Protein AF-A0A7W7SAF6-F1 (afdb_monomer_lite)

Foldseek 3Di:
DPDDDQDPVNLVVLVVVLVPADADQWWWKFFLVPQETFIFHCPPHTDTRDGDDDDPDPRDAAWDFDDDPPPPTDTGGQLVQFDAPDPVRSTIGGAGNDPVRVCVSCVSVVSVVVSVVVVVVVVVVVVVVVVLVVVVVVVCVVVVPDVQRFQKWKFKDQAPHTDDIGSDLVVSVVVLVVVCCVVPNDQWDKDWDFPDPDPQGKIFIWTQGPDDPRDIHGGRIIIHIDGHHSDDDPPPVD

pLDDT: mean 86.92, std 10.31, range [48.56, 97.75]

Structure (mmCIF, N/CA/C/O backbone):
data_AF-A0A7W7SAF6-F1
#
_entry.id   AF-A0A7W7SAF6-F1
#
loop_
_atom_site.group_PDB
_atom_site.id
_atom_site.type_symbol
_atom_site.label_atom_id
_atom_site.label_alt_id
_atom_site.label_comp_id
_atom_site.label_asym_id
_atom_site.label_entity_id
_atom_site.label_seq_id
_atom_site.pdbx_PDB_ins_code
_atom_site.Cartn_x
_atom_site.Cartn_y
_atom_site.Cartn_z
_atom_site.occupancy
_atom_site.B_iso_or_equiv
_atom_site.auth_seq_id
_atom_site.auth_comp_id
_atom_site.auth_asym_id
_atom_site.auth_atom_id
_atom_site.pdbx_PDB_model_num
ATOM 1 N N . MET A 1 1 ? -9.377 -7.785 -10.909 1.00 48.56 1 MET A N 1
ATOM 2 C CA . MET A 1 1 ? -8.267 -8.716 -10.632 1.00 48.56 1 MET A CA 1
ATOM 3 C C . MET A 1 1 ? -7.642 -8.280 -9.326 1.00 48.56 1 MET A C 1
ATOM 5 O O . MET A 1 1 ? -7.072 -7.200 -9.288 1.00 48.56 1 MET A O 1
ATOM 9 N N . THR A 1 2 ? -7.832 -9.040 -8.253 1.00 57.41 2 THR A N 1
ATOM 10 C CA . THR A 1 2 ? -7.052 -8.867 -7.023 1.00 57.41 2 THR A CA 1
ATOM 11 C C . THR A 1 2 ? -5.652 -9.393 -7.302 1.00 57.41 2 THR A C 1
ATOM 13 O O . THR A 1 2 ? -5.509 -10.549 -7.693 1.00 57.41 2 THR A O 1
ATOM 16 N N . ALA A 1 3 ? -4.645 -8.529 -7.204 1.00 71.69 3 ALA A N 1
ATOM 17 C CA . ALA A 1 3 ? -3.259 -8.961 -7.296 1.00 71.69 3 ALA A CA 1
ATOM 18 C C . ALA A 1 3 ? -2.951 -9.842 -6.079 1.00 71.69 3 ALA A C 1
ATOM 20 O O . ALA A 1 3 ? -3.277 -9.466 -4.953 1.00 71.69 3 ALA A O 1
ATOM 21 N N . GLU A 1 4 ? -2.383 -11.021 -6.312 1.00 83.31 4 GLU A N 1
ATOM 22 C CA . GLU A 1 4 ? -1.850 -11.847 -5.231 1.00 83.31 4 GLU A CA 1
ATOM 23 C C . GLU A 1 4 ? -0.721 -11.088 -4.512 1.00 83.31 4 GLU A C 1
ATOM 25 O O . GLU A 1 4 ? -0.003 -10.310 -5.155 1.00 83.31 4 GLU A O 1
ATOM 30 N N . PRO A 1 5 ? -0.562 -11.271 -3.188 1.00 83.44 5 PRO A N 1
ATOM 31 C CA . PRO A 1 5 ? 0.526 -10.643 -2.452 1.00 83.44 5 PRO A CA 1
ATOM 32 C C . PRO A 1 5 ? 1.878 -11.101 -3.013 1.00 83.44 5 PRO A C 1
ATOM 34 O O . PRO A 1 5 ? 2.078 -12.277 -3.317 1.00 83.44 5 PRO A O 1
ATOM 37 N N . MET A 1 6 ? 2.816 -10.164 -3.157 1.00 87.25 6 MET A N 1
ATOM 38 C CA . MET A 1 6 ? 4.141 -10.465 -3.693 1.00 87.25 6 MET A CA 1
ATOM 39 C C . MET A 1 6 ? 4.940 -11.310 -2.697 1.00 87.25 6 MET A C 1
ATOM 41 O O . MET A 1 6 ? 5.241 -10.867 -1.592 1.00 87.25 6 MET A O 1
ATOM 45 N N . THR A 1 7 ? 5.306 -12.524 -3.102 1.00 91.75 7 THR A N 1
ATOM 46 C CA . THR A 1 7 ? 6.158 -13.421 -2.309 1.00 91.75 7 THR A CA 1
ATOM 47 C C . THR A 1 7 ? 7.601 -12.897 -2.222 1.00 91.75 7 THR A C 1
ATOM 49 O O . THR A 1 7 ? 8.062 -12.294 -3.201 1.00 91.75 7 THR A O 1
ATOM 52 N N . PRO A 1 8 ? 8.359 -13.197 -1.149 1.00 90.06 8 PRO A N 1
ATOM 53 C CA . PRO A 1 8 ? 9.783 -12.857 -1.044 1.00 90.06 8 PRO A CA 1
ATOM 54 C C . PRO A 1 8 ? 10.632 -13.386 -2.208 1.00 90.06 8 PRO A C 1
ATOM 56 O O . PRO A 1 8 ? 11.524 -12.692 -2.692 1.00 90.06 8 PRO A O 1
ATOM 59 N N . GLU A 1 9 ? 10.325 -14.582 -2.713 1.00 92.75 9 GLU A N 1
ATOM 60 C CA . GLU A 1 9 ? 11.035 -15.200 -3.837 1.00 92.75 9 GLU A CA 1
ATOM 61 C C . GLU A 1 9 ? 10.842 -14.389 -5.119 1.00 92.75 9 GLU A C 1
ATOM 63 O O . GLU A 1 9 ? 11.805 -14.079 -5.819 1.00 92.75 9 GLU A O 1
ATOM 68 N N . ARG A 1 10 ? 9.595 -13.987 -5.398 1.00 93.12 10 ARG A N 1
ATOM 69 C CA . ARG A 1 10 ? 9.274 -13.117 -6.535 1.00 93.12 10 ARG A CA 1
ATOM 70 C C . ARG A 1 10 ? 9.939 -11.748 -6.413 1.00 93.12 10 ARG A C 1
ATOM 72 O O . ARG A 1 10 ? 10.371 -11.201 -7.423 1.00 93.12 10 ARG A O 1
ATOM 79 N N . HIS A 1 11 ? 10.029 -11.204 -5.202 1.00 92.25 11 HIS A N 1
ATOM 80 C CA . HIS A 1 11 ? 10.725 -9.944 -4.959 1.00 92.25 11 HIS A CA 1
ATOM 81 C C . HIS A 1 11 ? 12.218 -10.059 -5.307 1.00 92.25 11 HIS A C 1
ATOM 83 O O . HIS A 1 11 ? 12.707 -9.295 -6.139 1.00 92.25 11 HIS A O 1
ATOM 89 N N . ALA A 1 12 ? 12.902 -11.079 -4.779 1.00 93.31 12 ALA A N 1
ATOM 90 C CA . ALA A 1 12 ? 14.311 -11.343 -5.074 1.00 93.31 12 ALA A CA 1
ATOM 91 C C . ALA A 1 12 ? 14.563 -11.612 -6.571 1.00 93.31 12 ALA A C 1
ATOM 93 O O . ALA A 1 12 ? 15.581 -11.193 -7.122 1.00 93.31 12 ALA A O 1
ATOM 94 N N . GLU A 1 13 ? 13.629 -12.279 -7.256 1.00 95.75 13 GLU A N 1
ATOM 95 C CA . GLU A 1 13 ? 13.697 -12.485 -8.706 1.00 95.75 13 GLU A CA 1
ATOM 96 C C . GLU A 1 13 ? 13.673 -11.152 -9.473 1.00 95.75 13 GLU A C 1
ATOM 98 O O . GLU A 1 13 ? 14.462 -10.959 -10.399 1.00 95.75 13 GLU A O 1
ATOM 103 N N . ILE A 1 14 ? 12.798 -10.218 -9.083 1.00 94.06 14 ILE A N 1
ATOM 104 C CA . ILE A 1 14 ? 12.694 -8.894 -9.714 1.00 94.06 14 ILE A CA 1
ATOM 105 C C . ILE A 1 14 ? 13.960 -8.069 -9.453 1.00 94.06 14 ILE A C 1
ATOM 107 O O . ILE A 1 14 ? 14.485 -7.459 -10.387 1.00 94.06 14 ILE A O 1
ATOM 111 N N . GLU A 1 15 ? 14.482 -8.081 -8.224 1.00 94.56 15 GLU A N 1
ATOM 112 C CA . GLU A 1 15 ? 15.746 -7.417 -7.883 1.00 94.56 15 GLU A CA 1
ATOM 113 C C . GLU A 1 15 ? 16.909 -7.963 -8.721 1.00 94.56 15 GLU A C 1
ATOM 115 O O . GLU A 1 15 ? 17.667 -7.194 -9.317 1.00 94.56 15 GLU A O 1
ATOM 120 N N . ALA A 1 16 ? 17.020 -9.291 -8.832 1.00 96.31 16 ALA A N 1
ATOM 121 C CA . ALA A 1 16 ? 18.051 -9.940 -9.634 1.00 96.31 16 ALA A CA 1
ATOM 122 C C . ALA A 1 16 ? 17.916 -9.602 -11.127 1.00 96.31 16 ALA A C 1
ATOM 124 O O . ALA A 1 16 ? 18.915 -9.309 -11.788 1.00 96.31 16 ALA A O 1
ATOM 125 N N . ALA A 1 17 ? 16.689 -9.594 -11.658 1.00 94.88 17 ALA A N 1
ATOM 126 C CA . ALA A 1 17 ? 16.424 -9.214 -13.042 1.00 94.88 17 ALA A CA 1
ATOM 127 C C . ALA A 1 17 ? 16.814 -7.753 -13.320 1.00 94.88 17 ALA A C 1
ATOM 129 O O . ALA A 1 17 ? 17.399 -7.458 -14.363 1.00 94.88 17 ALA A O 1
ATOM 130 N N . LEU A 1 18 ? 16.542 -6.843 -12.381 1.00 93.94 18 LEU A N 1
ATOM 131 C CA . LEU A 1 18 ? 16.902 -5.432 -12.503 1.00 93.94 18 LEU A CA 1
ATOM 132 C C . LEU A 1 18 ? 18.412 -5.194 -12.363 1.00 93.94 18 LEU A C 1
ATOM 134 O O . LEU A 1 18 ? 18.967 -4.347 -13.060 1.00 93.94 18 LEU A O 1
ATOM 138 N N . ALA A 1 19 ? 19.096 -5.956 -11.510 1.00 93.75 19 ALA A N 1
ATOM 139 C CA . ALA A 1 19 ? 20.551 -5.898 -11.378 1.00 93.75 19 ALA A CA 1
ATOM 140 C C . ALA A 1 19 ? 21.285 -6.452 -12.616 1.00 93.75 19 ALA A C 1
ATOM 142 O O . ALA A 1 19 ? 22.430 -6.082 -12.875 1.00 93.75 19 ALA A O 1
ATOM 143 N N . ALA A 1 20 ? 20.634 -7.332 -13.384 1.00 94.38 20 ALA A N 1
ATOM 144 C CA . ALA A 1 20 ? 21.199 -7.945 -14.585 1.00 94.38 20 ALA A CA 1
ATOM 145 C C . ALA A 1 20 ? 21.141 -7.048 -15.836 1.00 94.38 20 ALA A C 1
ATOM 147 O O . ALA A 1 20 ? 21.775 -7.373 -16.844 1.00 94.38 20 ALA A O 1
ATOM 148 N N . ILE A 1 21 ? 20.398 -5.937 -15.803 1.00 93.31 21 ILE A N 1
ATOM 149 C CA . ILE A 1 21 ? 20.277 -5.002 -16.931 1.00 93.31 21 ILE A CA 1
ATOM 150 C C . ILE A 1 21 ? 21.113 -3.731 -16.705 1.00 93.31 21 ILE A C 1
ATOM 152 O O . ILE A 1 21 ? 21.414 -3.382 -15.563 1.00 93.31 21 ILE A O 1
ATOM 156 N N . PRO A 1 22 ? 21.513 -3.004 -17.769 1.00 94.50 22 PRO A N 1
ATOM 157 C CA . PRO A 1 22 ? 22.288 -1.778 -17.604 1.00 94.50 22 PRO A CA 1
ATOM 158 C C . PRO A 1 22 ? 21.544 -0.742 -16.753 1.00 94.50 22 PRO A C 1
ATOM 160 O O . PRO A 1 22 ? 20.354 -0.501 -16.955 1.00 94.50 22 PRO A O 1
ATOM 163 N N . ALA A 1 23 ? 22.258 -0.088 -15.837 1.00 93.50 23 ALA A N 1
ATOM 164 C CA . ALA A 1 23 ? 21.648 0.854 -14.905 1.00 93.50 23 ALA A CA 1
ATOM 165 C C . ALA A 1 23 ? 20.971 2.048 -15.623 1.00 93.50 23 ALA A C 1
ATOM 167 O O . ALA A 1 23 ? 21.536 2.588 -16.587 1.00 93.50 23 ALA A O 1
ATOM 168 N N . PRO A 1 24 ? 19.777 2.485 -15.176 1.00 93.69 24 PRO A N 1
ATOM 169 C CA . PRO A 1 24 ? 19.153 3.727 -15.631 1.00 93.69 24 PRO A CA 1
ATOM 170 C C . PRO A 1 24 ? 19.982 4.963 -15.205 1.00 93.69 24 PRO A C 1
ATOM 172 O O . PRO A 1 24 ? 20.878 4.845 -14.366 1.00 93.69 24 PRO A O 1
ATOM 175 N N . PRO A 1 25 ? 19.720 6.160 -15.766 1.00 94.62 25 PRO A N 1
ATOM 176 C CA . PRO A 1 25 ? 18.670 6.483 -16.735 1.00 94.62 25 PRO A CA 1
ATOM 177 C C . PRO A 1 25 ? 18.999 6.004 -18.152 1.00 94.62 25 PRO A C 1
ATOM 179 O O . PRO A 1 25 ? 20.142 6.074 -18.606 1.00 94.62 25 PRO A O 1
ATOM 182 N N . TRP A 1 26 ? 17.973 5.554 -18.874 1.00 95.44 26 TRP A N 1
ATOM 183 C CA . TRP A 1 26 ? 18.094 5.199 -20.286 1.00 95.44 26 TRP A CA 1
ATOM 184 C C . TRP A 1 26 ? 17.639 6.351 -21.184 1.00 95.44 26 TRP A C 1
ATOM 186 O O . TRP A 1 26 ? 16.851 7.221 -20.795 1.00 95.44 26 TRP A O 1
ATOM 196 N N . GLN A 1 27 ? 18.144 6.364 -22.411 1.00 95.50 27 GLN A N 1
ATOM 197 C CA . GLN A 1 27 ? 17.822 7.367 -23.415 1.00 95.50 27 GLN A CA 1
ATOM 198 C C . GLN A 1 27 ? 17.817 6.767 -24.818 1.00 95.50 27 GLN A C 1
ATOM 200 O O . GLN A 1 27 ? 18.655 5.927 -25.155 1.00 95.50 27 GLN A O 1
ATOM 205 N N . TRP A 1 28 ? 16.874 7.231 -25.636 1.00 94.31 28 TRP A N 1
ATOM 206 C CA . TRP A 1 28 ? 16.867 6.955 -27.065 1.00 94.31 28 TRP A CA 1
ATOM 207 C C . TRP A 1 28 ? 17.900 7.841 -27.753 1.00 94.31 28 TRP A C 1
ATOM 209 O O . TRP A 1 28 ? 17.870 9.065 -27.631 1.00 94.31 28 TRP A O 1
ATOM 219 N N . ILE A 1 29 ? 18.821 7.212 -28.468 1.00 91.56 29 ILE A N 1
ATOM 220 C CA . ILE A 1 29 ? 19.888 7.866 -29.228 1.00 91.56 29 ILE A CA 1
ATOM 221 C C . ILE A 1 29 ? 20.021 7.205 -30.601 1.00 91.56 29 ILE A C 1
ATOM 223 O O . ILE A 1 29 ? 19.361 6.211 -30.885 1.00 91.56 29 ILE A O 1
ATOM 227 N N . GLY A 1 30 ? 20.885 7.747 -31.456 1.00 89.00 30 GLY A N 1
ATOM 228 C CA . GLY A 1 30 ? 21.165 7.196 -32.781 1.00 89.00 30 GLY A CA 1
ATOM 229 C C . GLY A 1 30 ? 20.886 8.191 -33.899 1.00 89.00 30 GLY A C 1
ATOM 230 O O . GLY A 1 30 ? 20.628 9.372 -33.652 1.00 89.00 30 GLY A O 1
ATOM 231 N N . ASP A 1 31 ? 20.976 7.702 -35.133 1.00 87.69 31 ASP A N 1
ATOM 232 C CA . ASP A 1 31 ? 20.758 8.481 -36.351 1.00 87.69 31 ASP A CA 1
ATOM 233 C C . ASP A 1 31 ? 19.793 7.732 -37.272 1.00 87.69 31 ASP A C 1
ATOM 235 O O . ASP A 1 31 ? 20.116 6.644 -37.764 1.00 87.69 31 ASP A O 1
ATOM 239 N N . CYS A 1 32 ? 18.625 8.324 -37.536 1.00 83.12 32 CYS A N 1
ATOM 240 C CA . CYS A 1 32 ? 17.585 7.741 -38.390 1.00 83.12 32 CYS A CA 1
ATOM 241 C C . CYS A 1 32 ? 18.046 7.446 -39.824 1.00 83.12 32 CYS A C 1
ATOM 243 O O . CYS A 1 32 ? 17.399 6.668 -40.520 1.00 83.12 32 CYS A O 1
ATOM 245 N N . ARG A 1 33 ? 19.150 8.047 -40.286 1.00 80.88 33 ARG A N 1
ATOM 246 C CA . ARG A 1 33 ? 19.688 7.860 -41.642 1.00 80.88 33 ARG A CA 1
ATOM 247 C C . ARG A 1 33 ? 20.731 6.754 -41.743 1.00 80.88 33 ARG A C 1
ATOM 249 O O . ARG A 1 33 ? 21.030 6.323 -42.855 1.00 80.88 33 ARG A O 1
ATOM 256 N N . ARG A 1 34 ? 21.333 6.343 -40.626 1.00 80.31 34 ARG A N 1
ATOM 257 C CA . ARG A 1 34 ? 22.447 5.381 -40.619 1.00 80.31 34 ARG A CA 1
ATOM 258 C C . ARG A 1 34 ? 22.082 4.109 -39.892 1.00 80.31 34 ARG A C 1
ATOM 260 O O . ARG A 1 34 ? 22.065 3.041 -40.500 1.00 80.31 34 ARG A O 1
ATOM 267 N N . ASP A 1 35 ? 21.807 4.254 -38.601 1.00 78.38 35 ASP A N 1
ATOM 268 C CA . ASP A 1 35 ? 21.800 3.136 -37.665 1.00 78.38 35 ASP A CA 1
ATOM 269 C C . ASP A 1 35 ? 20.482 2.962 -36.918 1.00 78.38 35 ASP A C 1
ATOM 271 O O . ASP A 1 35 ? 20.268 1.919 -36.306 1.00 78.38 35 ASP A O 1
ATOM 275 N N . GLY A 1 36 ? 19.569 3.921 -37.072 1.00 85.50 36 GLY A N 1
ATOM 276 C CA . GLY A 1 36 ? 18.266 3.918 -36.431 1.00 85.50 36 GLY A CA 1
ATOM 277 C C . GLY A 1 36 ? 18.339 4.260 -34.938 1.00 85.50 36 GLY A C 1
ATOM 278 O O . GLY A 1 36 ? 19.423 4.470 -34.386 1.00 85.50 36 GLY A O 1
ATOM 279 N N . PRO A 1 37 ? 17.174 4.365 -34.280 1.00 89.75 37 PRO A N 1
ATOM 280 C CA . PRO A 1 37 ? 17.089 4.569 -32.839 1.00 89.75 37 PRO A CA 1
ATOM 281 C C . PRO A 1 37 ? 17.564 3.345 -32.043 1.00 89.75 37 PRO A C 1
ATOM 283 O O . PRO A 1 37 ? 17.137 2.222 -32.311 1.00 89.75 37 PRO A O 1
ATOM 286 N N . VAL A 1 38 ? 18.379 3.573 -31.015 1.00 92.12 38 VAL A N 1
ATOM 287 C CA . VAL A 1 38 ? 18.813 2.573 -30.026 1.00 92.12 38 VAL A CA 1
ATOM 288 C C . VAL A 1 38 ? 18.582 3.098 -28.611 1.00 92.12 38 VAL A C 1
ATOM 290 O O . VAL A 1 38 ? 18.647 4.306 -28.373 1.00 92.12 38 VAL A O 1
ATOM 293 N N . LEU A 1 39 ? 18.309 2.196 -27.667 1.00 94.19 39 LEU A N 1
ATOM 294 C CA . LEU A 1 39 ? 18.158 2.546 -26.255 1.00 94.19 39 LEU A CA 1
ATOM 295 C C . LEU A 1 39 ? 19.488 2.298 -25.547 1.00 94.19 39 LEU A C 1
ATOM 297 O O . LEU A 1 39 ? 20.013 1.184 -25.586 1.00 94.19 39 LEU A O 1
ATOM 301 N N . ALA A 1 40 ? 20.037 3.321 -24.901 1.00 93.69 40 ALA A N 1
ATOM 302 C CA . ALA A 1 40 ? 21.331 3.234 -24.234 1.00 93.69 40 ALA A CA 1
ATOM 303 C C . ALA A 1 40 ? 21.341 3.969 -22.890 1.00 93.69 40 ALA A C 1
ATOM 305 O O . ALA A 1 40 ? 20.516 4.845 -22.636 1.00 93.69 40 ALA A O 1
ATOM 306 N N . THR A 1 41 ? 22.317 3.636 -22.052 1.00 94.25 41 THR A N 1
ATOM 307 C CA . THR A 1 41 ? 22.665 4.363 -20.826 1.00 94.25 41 THR A CA 1
ATOM 308 C C . THR A 1 41 ? 24.084 4.913 -20.923 1.00 94.25 41 THR A C 1
ATOM 310 O O . THR A 1 41 ? 24.925 4.362 -21.636 1.00 94.25 41 THR A O 1
ATOM 313 N N . THR A 1 42 ? 24.345 6.005 -20.202 1.00 88.75 42 THR A N 1
ATOM 314 C CA . THR A 1 42 ? 25.690 6.577 -20.016 1.00 88.75 42 THR A CA 1
ATOM 315 C C . THR A 1 42 ? 26.233 6.370 -18.601 1.00 88.75 42 THR A C 1
ATOM 317 O O . THR A 1 42 ? 27.302 6.891 -18.287 1.00 88.75 42 THR A O 1
ATOM 320 N N . HIS A 1 43 ? 25.513 5.641 -17.737 1.00 81.19 43 HIS A N 1
ATOM 321 C CA . HIS A 1 43 ? 25.841 5.486 -16.314 1.00 81.19 43 HIS A CA 1
ATOM 322 C C . HIS A 1 43 ? 27.269 4.961 -16.068 1.00 81.19 43 HIS A C 1
ATOM 324 O O . HIS A 1 43 ? 27.935 5.357 -15.115 1.00 81.19 43 HIS A O 1
ATOM 330 N N . SER A 1 44 ? 27.779 4.091 -16.942 1.00 80.69 44 SER A N 1
ATOM 331 C CA . SER A 1 44 ? 29.130 3.523 -16.832 1.00 80.69 44 SER A CA 1
ATOM 332 C C . SER A 1 44 ? 29.819 3.505 -18.195 1.00 80.69 44 SER A C 1
ATOM 334 O O . SER A 1 44 ? 30.306 2.479 -18.661 1.00 80.69 44 SER A O 1
ATOM 336 N N . GLY A 1 45 ? 29.809 4.664 -18.859 1.00 87.56 45 GLY A N 1
ATOM 337 C CA . GLY A 1 45 ? 30.109 4.764 -20.286 1.00 87.56 45 GLY A CA 1
ATOM 338 C C . GLY A 1 45 ? 28.896 4.388 -21.138 1.00 87.56 45 GLY A C 1
ATOM 339 O O . GLY A 1 45 ? 27.806 4.171 -20.614 1.00 87.56 45 GLY A O 1
ATOM 340 N N . TRP A 1 46 ? 29.074 4.351 -22.460 1.00 85.06 46 TRP A N 1
ATOM 341 C CA . TRP A 1 46 ? 27.996 4.008 -23.388 1.00 85.06 46 TRP A CA 1
ATOM 342 C C . TRP A 1 46 ? 27.722 2.506 -23.371 1.00 85.06 46 TRP A C 1
ATOM 344 O O . TRP A 1 46 ? 28.534 1.722 -23.861 1.00 85.06 46 TRP A O 1
ATOM 354 N N . VAL A 1 47 ? 26.561 2.124 -22.841 1.00 90.12 47 VAL A N 1
ATOM 355 C CA . VAL A 1 47 ? 26.078 0.738 -22.840 1.00 90.12 47 VAL A CA 1
ATOM 356 C C . VAL A 1 47 ? 24.719 0.685 -23.525 1.00 90.12 47 VAL A C 1
ATOM 358 O O . VAL A 1 47 ? 23.797 1.412 -23.150 1.00 90.12 47 VAL A O 1
ATOM 361 N N . TYR A 1 48 ? 24.591 -0.173 -24.535 1.00 89.94 48 TYR A N 1
ATOM 362 C CA . TYR A 1 48 ? 23.324 -0.402 -25.224 1.00 89.94 48 TYR A CA 1
ATOM 363 C C . TYR A 1 48 ? 22.427 -1.296 -24.365 1.00 89.94 48 TYR A C 1
ATOM 365 O O . TYR A 1 48 ? 22.803 -2.411 -24.016 1.00 89.94 48 TYR A O 1
ATOM 373 N N . VAL A 1 49 ? 21.241 -0.792 -24.031 1.00 89.75 49 VAL A N 1
ATOM 374 C CA . VAL A 1 49 ? 20.169 -1.548 -23.365 1.00 89.75 49 VAL A CA 1
ATOM 375 C C . VAL A 1 49 ? 19.426 -2.388 -24.400 1.00 89.75 49 VAL A C 1
ATOM 377 O O . VAL A 1 49 ? 19.089 -3.540 -24.155 1.00 89.75 49 VAL A O 1
ATOM 380 N N . MET A 1 50 ? 19.197 -1.804 -25.578 1.00 89.31 50 MET A N 1
ATOM 381 C CA . MET A 1 50 ? 18.554 -2.461 -26.706 1.00 89.31 50 MET A CA 1
ATOM 382 C C . MET A 1 50 ? 19.162 -1.938 -28.008 1.00 89.31 50 MET A C 1
ATOM 384 O O . MET A 1 50 ? 19.069 -0.746 -28.314 1.00 89.31 50 MET A O 1
ATOM 388 N N . GLY A 1 51 ? 19.783 -2.844 -28.762 1.00 82.25 51 GLY A N 1
ATOM 389 C CA . GLY A 1 51 ? 20.281 -2.620 -30.117 1.00 82.25 51 GLY A CA 1
ATOM 390 C C . GLY A 1 51 ? 19.661 -3.626 -31.087 1.00 82.25 51 GLY A C 1
ATOM 391 O O . GLY A 1 51 ? 19.154 -4.665 -30.667 1.00 82.25 51 GLY A O 1
ATOM 392 N N . PHE A 1 52 ? 19.691 -3.313 -32.381 1.00 78.81 52 PHE A N 1
ATOM 393 C CA . PHE A 1 52 ? 19.138 -4.166 -33.432 1.00 78.81 52 PHE A CA 1
ATOM 394 C C . PHE A 1 52 ? 20.256 -4.576 -34.389 1.00 78.81 52 PHE A C 1
ATOM 396 O O . PHE A 1 52 ? 20.806 -3.739 -35.108 1.00 78.81 52 PHE A O 1
ATOM 403 N N . ASP A 1 53 ? 20.592 -5.867 -34.391 1.00 64.31 53 ASP A N 1
ATOM 404 C CA . ASP A 1 53 ? 21.596 -6.416 -35.299 1.00 64.31 53 ASP A CA 1
ATOM 405 C C . ASP A 1 53 ? 21.039 -6.571 -36.716 1.00 64.31 53 ASP A C 1
ATOM 407 O O . ASP A 1 53 ? 19.914 -7.021 -36.948 1.00 64.31 53 ASP A O 1
ATOM 411 N N . ARG A 1 54 ? 21.862 -6.203 -37.700 1.00 66.94 54 ARG A N 1
ATOM 412 C CA . ARG A 1 54 ? 21.503 -6.259 -39.119 1.00 66.94 54 ARG A CA 1
ATOM 413 C C . ARG A 1 54 ? 21.818 -7.635 -39.695 1.00 66.94 54 ARG A C 1
ATOM 415 O O . ARG A 1 54 ? 22.979 -7.948 -39.935 1.00 66.94 54 ARG A O 1
ATOM 422 N N . LEU A 1 55 ? 20.792 -8.409 -40.042 1.00 49.66 55 LEU A N 1
ATOM 423 C CA . LEU A 1 55 ? 20.932 -9.587 -40.907 1.00 49.66 55 LEU A CA 1
ATOM 424 C C . LEU A 1 55 ? 20.290 -9.315 -42.273 1.00 49.66 55 LEU A C 1
ATOM 426 O O . LEU A 1 55 ? 19.147 -9.676 -42.530 1.00 49.66 55 LEU A O 1
ATOM 430 N N . GLY A 1 56 ? 21.028 -8.636 -43.157 1.00 56.78 56 GLY A N 1
ATOM 431 C CA . GLY A 1 56 ? 20.713 -8.567 -44.593 1.00 56.78 56 GLY A CA 1
ATOM 432 C C . GLY A 1 56 ? 19.512 -7.708 -45.019 1.00 56.78 56 GLY A C 1
ATOM 433 O O . GLY A 1 56 ? 19.318 -7.529 -46.218 1.00 56.78 56 GLY A O 1
ATOM 434 N N . MET A 1 57 ? 18.742 -7.132 -44.089 1.00 54.53 57 MET A N 1
ATOM 435 C CA . MET A 1 57 ? 17.669 -6.176 -44.388 1.00 54.53 57 MET A CA 1
ATOM 436 C C . MET A 1 57 ? 18.119 -4.751 -44.046 1.00 54.53 57 MET A C 1
ATOM 438 O O . MET A 1 57 ? 18.479 -4.453 -42.907 1.00 54.53 57 MET A O 1
ATOM 442 N N . GLN A 1 58 ? 18.128 -3.863 -45.041 1.00 62.41 58 GLN A N 1
ATOM 443 C CA . GLN A 1 58 ? 18.350 -2.435 -44.814 1.00 62.41 58 GLN A CA 1
ATOM 444 C C . GLN A 1 58 ? 17.171 -1.876 -43.999 1.00 62.41 58 GLN A C 1
ATOM 446 O O . GLN A 1 58 ? 16.026 -2.013 -44.419 1.00 62.41 58 GLN A O 1
ATOM 451 N N . GLY A 1 59 ? 17.445 -1.257 -42.844 1.00 65.19 59 GLY A N 1
ATOM 452 C CA . GLY A 1 59 ? 16.434 -0.528 -42.063 1.00 65.19 59 GLY A CA 1
ATOM 453 C C . GLY A 1 59 ? 15.765 -1.276 -40.901 1.00 65.19 59 GLY A C 1
ATOM 454 O O . GLY A 1 59 ? 14.679 -0.870 -40.496 1.00 65.19 59 GLY A O 1
ATOM 455 N N . ALA A 1 60 ? 16.373 -2.334 -40.345 1.00 75.31 60 ALA A N 1
ATOM 456 C CA . ALA A 1 60 ? 15.878 -2.939 -39.103 1.00 75.31 60 ALA A CA 1
ATOM 457 C C . ALA A 1 60 ? 15.928 -1.918 -37.950 1.00 75.31 60 ALA A C 1
ATOM 459 O O . ALA A 1 60 ? 16.990 -1.395 -37.620 1.00 75.31 60 ALA A O 1
ATOM 460 N N . GLN A 1 61 ? 14.768 -1.624 -37.370 1.00 84.56 61 GLN A N 1
ATOM 461 C CA . GLN A 1 61 ? 14.588 -0.639 -36.307 1.00 84.56 61 GLN A CA 1
ATOM 462 C C . GLN A 1 61 ? 13.397 -1.046 -35.431 1.00 84.56 61 GLN A C 1
ATOM 464 O O . GLN A 1 61 ? 12.526 -1.786 -35.911 1.00 84.56 61 GLN A O 1
ATOM 469 N N . PRO A 1 62 ? 13.309 -0.570 -34.175 1.00 89.88 62 PRO A N 1
ATOM 470 C CA . PRO A 1 62 ? 12.119 -0.814 -33.379 1.00 89.88 62 PRO A CA 1
ATOM 471 C C . PRO A 1 62 ? 10.904 -0.215 -34.087 1.00 89.88 62 PRO A C 1
ATOM 473 O O . PRO A 1 62 ? 11.011 0.753 -34.840 1.00 89.88 62 PRO A O 1
ATOM 476 N N . SER A 1 63 ? 9.737 -0.797 -33.862 1.00 91.12 63 SER A N 1
ATOM 477 C CA . SER A 1 63 ? 8.470 -0.239 -34.325 1.00 91.12 63 SER A CA 1
ATOM 478 C C . SER A 1 63 ? 7.492 -0.245 -33.167 1.00 91.12 63 SER A C 1
ATOM 480 O O . SER A 1 63 ? 7.529 -1.144 -32.326 1.00 91.12 63 SER A O 1
ATOM 482 N N . PHE A 1 64 ? 6.638 0.768 -33.108 1.00 92.75 64 PHE A N 1
ATOM 483 C CA . PHE A 1 64 ? 5.746 0.990 -31.980 1.00 92.75 64 PHE A CA 1
ATOM 484 C C . PHE A 1 64 ? 4.298 1.107 -32.452 1.00 92.75 64 PHE A C 1
ATOM 486 O O . PHE A 1 64 ? 4.053 1.598 -33.555 1.00 92.75 64 PHE A O 1
ATOM 493 N N . PRO A 1 65 ? 3.325 0.679 -31.632 1.00 92.12 65 PRO A N 1
ATOM 494 C CA . PRO A 1 65 ? 1.921 0.890 -31.942 1.00 92.12 65 PRO A CA 1
ATOM 495 C C . PRO A 1 65 ? 1.576 2.385 -31.896 1.00 92.12 65 PRO A C 1
ATOM 497 O O . PRO A 1 65 ? 1.954 3.100 -30.962 1.00 92.12 65 PRO A O 1
ATOM 500 N N . VAL A 1 66 ? 0.831 2.840 -32.899 1.00 89.50 66 VAL A N 1
ATOM 501 C CA . VAL A 1 66 ? 0.290 4.193 -33.047 1.00 89.50 66 VAL A CA 1
ATOM 502 C C . VAL A 1 66 ? -1.216 4.095 -33.289 1.00 89.50 66 VAL A C 1
ATOM 504 O O . VAL A 1 66 ? -1.690 3.263 -34.062 1.00 89.50 66 VAL A O 1
ATOM 507 N N . GLY A 1 67 ? -1.990 4.952 -32.622 1.00 84.50 67 GLY A N 1
ATOM 508 C CA . GLY A 1 67 ? -3.453 4.915 -32.657 1.00 84.50 67 GLY A CA 1
ATOM 509 C C . GLY A 1 67 ? -4.049 4.217 -31.434 1.00 84.50 67 GLY A C 1
ATOM 510 O O . GLY A 1 67 ? -3.491 4.285 -30.339 1.00 84.50 67 GLY A O 1
ATOM 511 N N . LYS A 1 68 ? -5.224 3.599 -31.588 1.00 77.69 68 LYS A N 1
ATOM 512 C CA . LYS A 1 68 ? -5.935 2.990 -30.458 1.00 77.69 68 LYS A CA 1
ATOM 513 C C . LYS A 1 68 ? -5.244 1.703 -29.988 1.00 77.69 68 LYS A C 1
ATOM 515 O O . LYS A 1 68 ? -4.844 0.867 -30.792 1.00 77.69 68 LYS A O 1
ATOM 520 N N . MET A 1 69 ? -5.146 1.546 -28.667 1.00 69.31 69 MET A N 1
ATOM 521 C CA . MET A 1 69 ? -4.555 0.382 -27.986 1.00 69.31 69 MET A CA 1
ATOM 522 C C . MET A 1 69 ? -5.484 -0.853 -27.972 1.00 69.31 69 MET A C 1
ATOM 524 O O . MET A 1 69 ? -5.114 -1.891 -27.436 1.00 69.31 69 MET A O 1
ATOM 528 N N . ASP A 1 70 ? -6.680 -0.769 -28.562 1.00 75.19 70 ASP A N 1
ATOM 529 C CA . ASP A 1 70 ? -7.717 -1.815 -28.591 1.00 75.19 70 ASP A CA 1
ATOM 530 C C . ASP A 1 70 ? -7.529 -2.844 -29.728 1.00 75.19 70 ASP A C 1
ATOM 532 O O . ASP A 1 70 ? -8.480 -3.488 -30.165 1.00 75.19 70 ASP A O 1
ATOM 536 N N . GLY A 1 71 ? -6.290 -3.021 -30.203 1.00 61.75 71 GLY A N 1
ATOM 537 C CA . GLY A 1 71 ? -5.934 -4.006 -31.232 1.00 61.75 71 GLY A CA 1
ATOM 538 C C . GLY A 1 71 ? -6.038 -3.512 -32.680 1.00 61.75 71 GLY A C 1
ATOM 539 O O . GLY A 1 71 ? -5.717 -4.269 -33.591 1.00 61.75 71 GLY A O 1
ATOM 540 N N . GLY A 1 72 ? -6.434 -2.253 -32.906 1.00 71.19 72 GLY A N 1
ATOM 541 C CA . GLY A 1 72 ? -6.483 -1.621 -34.235 1.00 71.19 72 GLY A CA 1
ATOM 542 C C . GLY A 1 72 ? -5.299 -0.706 -34.580 1.00 71.19 72 GLY A C 1
ATOM 543 O O . GLY A 1 72 ? -5.355 -0.002 -35.588 1.00 71.19 72 GLY A O 1
ATOM 544 N N . GLY A 1 73 ? -4.265 -0.645 -33.735 1.00 78.06 73 GLY A N 1
ATOM 545 C CA . GLY A 1 73 ? -3.130 0.266 -33.908 1.00 78.06 73 GLY A CA 1
ATOM 546 C C . GLY A 1 73 ? -2.258 -0.063 -35.125 1.00 78.06 73 GLY A C 1
ATOM 547 O O . GLY A 1 73 ? -1.966 -1.226 -35.400 1.00 78.06 73 GLY A O 1
ATOM 548 N N . LEU A 1 74 ? -1.802 0.973 -35.833 1.00 87.19 74 LEU A N 1
ATOM 549 C CA . LEU A 1 74 ? -0.783 0.842 -36.873 1.00 87.19 74 LEU A CA 1
ATOM 550 C C . LEU A 1 74 ? 0.582 0.671 -36.206 1.00 87.19 74 LEU A C 1
ATOM 552 O O . LEU A 1 74 ? 0.910 1.390 -35.267 1.00 87.19 74 LEU A O 1
ATOM 556 N N . ILE A 1 75 ? 1.386 -0.272 -36.687 1.00 91.38 75 ILE A N 1
ATOM 557 C CA . ILE A 1 75 ? 2.780 -0.397 -36.262 1.00 91.38 75 ILE A CA 1
ATOM 558 C C . ILE A 1 75 ? 3.606 0.591 -37.083 1.00 91.38 75 ILE A C 1
ATOM 560 O O . ILE A 1 75 ? 3.719 0.439 -38.298 1.00 91.38 75 ILE A O 1
ATOM 564 N N . THR A 1 76 ? 4.167 1.602 -36.424 1.00 91.88 76 THR A N 1
ATOM 565 C CA . THR A 1 76 ? 4.961 2.656 -37.062 1.00 91.88 76 THR A CA 1
ATOM 566 C C . THR A 1 76 ? 6.436 2.507 -36.680 1.00 91.88 76 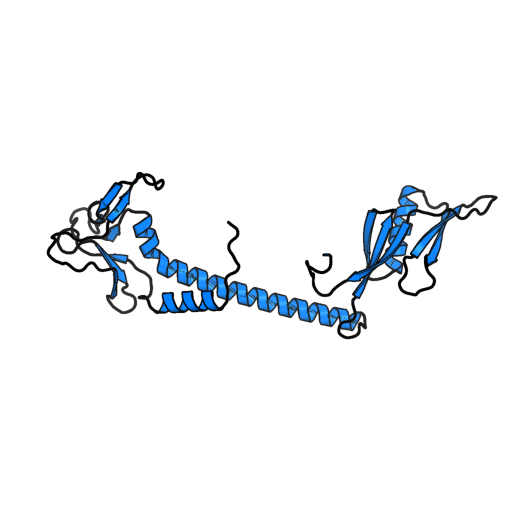THR A C 1
ATOM 568 O O . THR A 1 76 ? 6.744 2.369 -35.489 1.00 91.88 76 THR A O 1
ATOM 571 N N . PRO A 1 77 ? 7.366 2.533 -37.650 1.00 91.75 77 PRO A N 1
ATOM 572 C CA . PRO A 1 77 ? 8.793 2.466 -37.370 1.00 91.75 77 PRO A CA 1
ATOM 573 C C . PRO A 1 77 ? 9.279 3.622 -36.491 1.00 91.75 77 PRO A C 1
ATOM 575 O O . PRO A 1 77 ? 8.844 4.764 -36.626 1.00 91.75 77 PRO A O 1
ATOM 578 N N . ALA A 1 78 ? 10.239 3.339 -35.616 1.00 92.19 78 ALA A N 1
ATOM 579 C CA . ALA A 1 78 ? 10.774 4.303 -34.664 1.00 92.19 78 ALA A CA 1
ATOM 580 C C . ALA A 1 78 ? 11.357 5.562 -35.320 1.00 92.19 78 ALA A C 1
ATOM 582 O O . ALA A 1 78 ? 11.221 6.641 -34.754 1.00 92.19 78 ALA A O 1
ATOM 583 N N . ALA A 1 79 ? 11.970 5.456 -36.505 1.00 89.88 79 ALA A N 1
ATOM 584 C CA . ALA A 1 79 ? 12.491 6.612 -37.232 1.00 89.88 79 ALA A CA 1
ATOM 585 C C . ALA A 1 79 ? 11.402 7.593 -37.685 1.00 89.88 79 ALA A C 1
ATOM 587 O O . ALA A 1 79 ? 11.675 8.785 -37.766 1.00 89.88 79 ALA A O 1
ATOM 588 N N . GLU A 1 80 ? 10.180 7.127 -37.951 1.00 91.50 80 GLU A N 1
ATOM 589 C CA . GLU A 1 80 ? 9.055 8.010 -38.299 1.00 91.50 80 GLU A CA 1
ATOM 590 C C . GLU A 1 80 ? 8.490 8.730 -37.069 1.00 91.50 80 GLU A C 1
ATOM 592 O O . GLU A 1 80 ? 7.885 9.792 -37.185 1.00 91.50 80 GLU A O 1
ATOM 597 N N . LEU A 1 81 ? 8.722 8.165 -35.883 1.00 93.62 81 LEU A N 1
ATOM 598 C CA . LEU A 1 81 ? 8.337 8.729 -34.589 1.00 93.62 81 LEU A CA 1
ATOM 599 C C . LEU A 1 81 ? 9.497 9.470 -33.916 1.00 93.62 81 LEU A C 1
ATOM 601 O O . LEU A 1 81 ? 9.361 9.945 -32.790 1.00 93.62 81 LEU A O 1
ATOM 605 N N . ALA A 1 82 ? 10.662 9.532 -34.558 1.00 93.31 82 ALA A N 1
ATOM 606 C CA . ALA A 1 82 ? 11.854 10.083 -33.951 1.00 93.31 82 ALA A CA 1
ATOM 607 C C . ALA A 1 82 ? 11.733 11.594 -33.770 1.00 93.31 82 ALA A C 1
ATOM 609 O O . ALA A 1 82 ? 11.403 12.348 -34.685 1.00 93.31 82 ALA A O 1
ATOM 610 N N . VAL A 1 83 ? 12.090 12.048 -32.578 1.00 93.88 83 VAL A N 1
ATOM 611 C CA . VAL A 1 83 ? 12.243 13.462 -32.285 1.00 93.88 83 VAL A CA 1
ATOM 612 C C . VAL A 1 83 ? 13.696 13.823 -32.547 1.00 93.88 83 VAL A C 1
ATOM 614 O O . VAL A 1 83 ? 14.595 13.383 -31.825 1.00 93.88 83 VAL A O 1
ATOM 617 N N . ALA A 1 84 ? 13.931 14.634 -33.576 1.00 91.62 84 ALA A N 1
ATOM 618 C CA . ALA A 1 84 ? 15.265 15.119 -33.902 1.00 91.62 84 ALA A CA 1
ATOM 619 C C . ALA A 1 84 ? 15.876 15.903 -32.729 1.00 91.62 84 ALA A C 1
ATOM 621 O O . ALA A 1 84 ? 15.187 16.631 -32.003 1.00 91.62 84 ALA A O 1
ATOM 622 N N . ARG A 1 85 ? 17.190 15.751 -32.542 1.00 89.50 85 ARG A N 1
ATOM 623 C CA . ARG A 1 85 ? 17.965 16.545 -31.582 1.00 89.50 85 ARG A CA 1
ATOM 624 C C . ARG A 1 85 ? 18.063 18.003 -32.022 1.00 89.50 85 ARG A C 1
ATOM 626 O O . ARG A 1 85 ? 18.015 18.888 -31.175 1.00 89.50 85 ARG A O 1
ATOM 633 N N . ASP A 1 86 ? 18.189 18.212 -33.326 1.00 89.00 86 ASP A N 1
ATOM 634 C CA . ASP A 1 86 ? 18.228 19.509 -33.987 1.00 89.00 86 ASP A CA 1
ATOM 635 C C . ASP A 1 86 ? 17.144 19.525 -35.083 1.00 89.00 86 ASP A C 1
ATOM 637 O O . ASP A 1 86 ? 17.185 18.666 -35.970 1.00 89.00 86 ASP A O 1
ATOM 641 N N . PRO A 1 87 ? 16.163 20.448 -35.033 1.00 84.56 87 PRO A N 1
ATOM 642 C CA . PRO A 1 87 ? 15.137 20.575 -36.067 1.00 84.56 87 PRO A CA 1
ATOM 643 C C . PRO A 1 87 ? 15.707 20.771 -37.478 1.00 84.56 87 PRO A C 1
ATOM 645 O O . PRO A 1 87 ? 15.105 20.300 -38.444 1.00 84.56 87 PRO A O 1
ATOM 648 N N . ASP A 1 88 ? 16.875 21.410 -37.594 1.00 87.69 88 ASP A N 1
ATOM 649 C CA . ASP A 1 88 ? 17.532 21.702 -38.871 1.00 87.69 88 ASP A CA 1
ATOM 650 C C . ASP A 1 88 ? 18.424 20.539 -39.354 1.00 87.69 88 ASP A C 1
ATOM 652 O O . ASP A 1 88 ? 18.825 20.484 -40.521 1.00 87.69 88 ASP A O 1
ATOM 656 N N . ALA A 1 89 ? 18.700 19.558 -38.485 1.00 81.50 89 ALA A N 1
ATOM 657 C CA . ALA A 1 89 ? 19.482 18.363 -38.790 1.00 81.50 89 ALA A CA 1
ATOM 658 C C . ALA A 1 89 ? 18.778 17.088 -38.275 1.00 81.50 89 ALA A C 1
ATOM 660 O O . ALA A 1 89 ? 19.161 16.535 -37.243 1.00 81.50 89 ALA A O 1
ATOM 661 N N . PRO A 1 90 ? 17.804 16.534 -39.026 1.00 73.25 90 PRO A N 1
ATOM 662 C CA . PRO A 1 90 ? 16.931 15.448 -38.563 1.00 73.25 90 PRO A CA 1
ATOM 663 C C . PRO A 1 90 ? 17.595 14.058 -38.517 1.00 73.25 90 PRO A C 1
ATOM 665 O O . PRO A 1 90 ? 16.904 13.048 -38.456 1.00 73.25 90 PRO A O 1
ATOM 668 N N . GLY A 1 91 ? 18.925 13.977 -38.615 1.00 82.06 91 GLY A N 1
ATOM 669 C CA . GLY A 1 91 ? 19.651 12.708 -38.501 1.00 82.06 91 GLY A CA 1
ATOM 670 C C . GLY A 1 91 ? 19.707 12.242 -37.045 1.00 82.06 91 GLY A C 1
ATOM 671 O O . GLY A 1 91 ? 19.043 11.265 -36.700 1.00 82.06 91 GLY A O 1
ATOM 672 N N . PRO A 1 92 ? 20.453 12.947 -36.171 1.00 89.94 92 PRO A N 1
ATOM 673 C CA . PRO A 1 92 ? 20.556 12.598 -34.761 1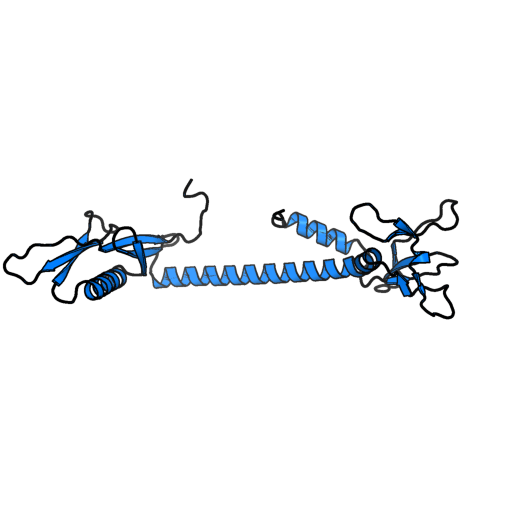.00 89.94 92 PRO A CA 1
ATOM 674 C C . PRO A 1 92 ? 19.229 12.781 -34.026 1.00 89.94 92 PRO A C 1
ATOM 676 O O . PRO A 1 92 ? 18.625 13.855 -34.070 1.00 89.94 92 PRO A O 1
ATOM 679 N N . ILE A 1 93 ? 18.813 11.761 -33.284 1.00 92.31 93 ILE A N 1
ATOM 680 C CA . ILE A 1 93 ? 17.587 11.809 -32.482 1.00 92.31 93 ILE A CA 1
ATOM 681 C C . ILE A 1 93 ? 17.896 12.165 -31.028 1.00 92.31 93 ILE A C 1
ATOM 683 O O . ILE A 1 93 ? 18.998 11.916 -30.531 1.00 92.31 93 ILE A O 1
ATOM 687 N N . ARG A 1 94 ? 16.908 12.732 -30.336 1.00 92.19 94 ARG A N 1
ATOM 688 C CA . ARG A 1 94 ? 16.920 12.919 -28.876 1.00 92.19 94 ARG A CA 1
ATOM 689 C C . ARG A 1 94 ? 15.900 12.052 -28.146 1.00 92.19 94 ARG A C 1
ATOM 691 O O . ARG A 1 94 ? 16.037 11.855 -26.944 1.00 92.19 94 ARG A O 1
ATOM 698 N N . ASP A 1 95 ? 14.840 11.638 -28.838 1.00 94.88 95 ASP A N 1
ATOM 699 C CA . ASP A 1 95 ? 13.750 10.862 -28.253 1.00 94.88 95 ASP A CA 1
ATOM 700 C C . ASP A 1 95 ? 12.890 10.202 -29.341 1.00 94.88 95 ASP A C 1
ATOM 702 O O . ASP A 1 95 ? 13.110 10.421 -30.534 1.00 94.88 95 ASP A O 1
ATOM 706 N N . ILE A 1 96 ? 11.885 9.437 -28.920 1.00 95.50 96 ILE A N 1
ATOM 707 C CA . ILE A 1 96 ? 10.831 8.885 -29.775 1.00 95.50 96 ILE A CA 1
ATOM 708 C C . ILE A 1 96 ? 9.477 9.363 -29.243 1.00 95.50 96 ILE A C 1
ATOM 710 O O . ILE A 1 96 ? 9.144 9.160 -28.072 1.00 95.50 96 ILE A O 1
ATOM 714 N N . ASP A 1 97 ? 8.666 9.975 -30.105 1.00 95.81 97 ASP A N 1
ATOM 715 C CA . ASP A 1 97 ? 7.331 10.466 -29.775 1.00 95.81 97 ASP A CA 1
ATOM 716 C C . ASP A 1 97 ? 6.300 9.327 -29.750 1.00 95.81 97 ASP A C 1
ATOM 718 O O . ASP A 1 97 ? 5.385 9.233 -30.566 1.00 95.81 97 ASP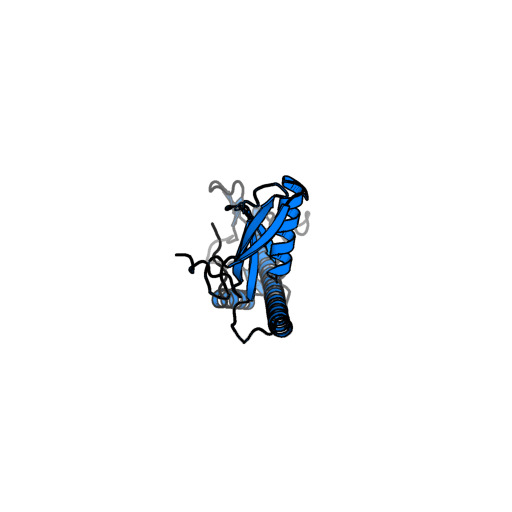 A O 1
ATOM 722 N N . ASN A 1 98 ? 6.484 8.401 -28.810 1.00 94.88 98 ASN A N 1
ATOM 723 C CA . ASN A 1 98 ? 5.578 7.285 -28.590 1.00 94.88 98 ASN A CA 1
ATOM 724 C C . ASN A 1 98 ? 5.475 6.957 -27.093 1.00 94.88 98 ASN A C 1
ATOM 726 O O . ASN A 1 98 ? 6.507 6.848 -26.425 1.00 94.88 98 ASN A O 1
ATOM 730 N N . PRO A 1 99 ? 4.265 6.752 -26.541 1.00 94.44 99 PRO A N 1
ATOM 731 C CA . PRO A 1 99 ? 4.099 6.465 -25.119 1.00 94.44 99 PRO A CA 1
ATOM 732 C C . PRO A 1 99 ? 4.802 5.174 -24.673 1.00 94.44 99 PRO A C 1
ATOM 734 O O . PRO A 1 99 ? 5.363 5.153 -23.581 1.00 94.44 99 PRO A O 1
ATOM 737 N N . VAL A 1 100 ? 4.841 4.127 -25.507 1.00 94.00 100 VAL A N 1
ATOM 738 C CA . VAL A 1 100 ? 5.546 2.870 -25.193 1.00 94.00 100 VAL A CA 1
ATOM 739 C C . VAL A 1 100 ? 7.055 3.095 -25.167 1.00 94.00 100 VAL A C 1
ATOM 741 O O . VAL A 1 100 ? 7.727 2.641 -24.246 1.00 94.00 100 VAL A O 1
ATOM 744 N N . ALA A 1 101 ? 7.592 3.841 -26.135 1.00 95.50 101 ALA A N 1
ATOM 745 C CA . ALA A 1 101 ? 9.016 4.165 -26.171 1.00 95.50 101 ALA A CA 1
ATOM 746 C C . ALA A 1 101 ? 9.443 4.995 -24.949 1.00 95.50 101 ALA A C 1
ATOM 748 O O . ALA A 1 101 ? 10.490 4.728 -24.356 1.00 95.50 101 ALA A O 1
ATOM 749 N N . ARG A 1 102 ? 8.618 5.964 -24.529 1.00 96.19 102 ARG A N 1
ATOM 750 C CA . ARG A 1 102 ? 8.856 6.728 -23.296 1.00 96.19 102 ARG A CA 1
ATOM 751 C C . ARG A 1 102 ? 8.745 5.847 -22.054 1.00 96.19 102 ARG A C 1
ATOM 753 O O . ARG A 1 102 ? 9.590 5.952 -21.174 1.00 96.19 102 ARG A O 1
ATOM 760 N N . TRP A 1 103 ? 7.758 4.953 -21.987 1.00 96.19 103 TRP A N 1
ATOM 761 C CA . TRP A 1 103 ? 7.643 4.014 -20.871 1.00 96.19 103 TRP A CA 1
ATOM 762 C C . TRP A 1 103 ? 8.883 3.123 -20.764 1.00 96.19 103 TRP A C 1
ATOM 764 O O . TRP A 1 103 ? 9.480 3.063 -19.697 1.00 96.19 103 TRP A O 1
ATOM 774 N N . LEU A 1 104 ? 9.334 2.522 -21.872 1.00 95.88 104 LEU A N 1
ATOM 775 C CA . LEU A 1 104 ? 10.555 1.708 -21.908 1.00 95.88 104 LEU A CA 1
ATOM 776 C C . LEU A 1 104 ? 11.783 2.494 -21.453 1.00 95.88 104 LEU A C 1
ATOM 778 O O . LEU A 1 104 ? 12.597 1.973 -20.706 1.00 95.88 104 LEU A O 1
ATOM 782 N N . ARG A 1 105 ? 11.911 3.760 -21.861 1.00 95.94 105 ARG A N 1
ATOM 783 C CA . ARG A 1 105 ? 13.006 4.639 -21.431 1.00 95.94 105 ARG A CA 1
ATOM 784 C C . ARG A 1 105 ? 13.067 4.800 -19.906 1.00 95.94 105 ARG A C 1
ATOM 786 O O . ARG A 1 105 ? 14.158 4.893 -19.349 1.00 95.94 105 ARG A O 1
ATOM 793 N N . HIS A 1 106 ? 11.913 4.851 -19.247 1.00 96.56 106 HIS A N 1
ATOM 794 C CA . HIS A 1 106 ? 11.809 5.078 -17.806 1.00 96.56 106 HIS A CA 1
ATOM 795 C C . HIS A 1 106 ? 11.588 3.799 -16.990 1.00 96.56 106 HIS A C 1
ATOM 797 O O . HIS A 1 106 ? 11.718 3.841 -15.771 1.00 96.56 106 HIS A O 1
ATOM 803 N N . SER A 1 107 ? 11.302 2.656 -17.620 1.00 95.38 107 SER A N 1
ATOM 804 C CA . SER A 1 107 ? 10.857 1.451 -16.912 1.00 95.38 107 SER A CA 1
ATOM 805 C C . SER A 1 107 ? 11.899 0.912 -15.933 1.00 95.38 107 SER A C 1
ATOM 807 O O . SER A 1 107 ? 11.532 0.473 -14.848 1.00 95.38 107 SER A O 1
ATOM 809 N N . GLY A 1 108 ? 13.191 0.986 -16.273 1.00 93.44 108 GLY A N 1
ATOM 810 C CA . GLY A 1 108 ? 14.269 0.618 -15.349 1.00 93.44 108 GLY A CA 1
ATOM 811 C C . GLY A 1 108 ? 14.314 1.512 -14.105 1.00 93.44 108 GLY A C 1
ATOM 812 O O . GLY A 1 108 ? 14.482 1.011 -12.999 1.00 93.44 108 GLY A O 1
ATOM 813 N N . GLN A 1 109 ? 14.102 2.822 -14.270 1.00 95.25 109 GLN A N 1
ATOM 814 C CA . GLN A 1 109 ? 14.038 3.769 -13.153 1.00 95.25 109 GLN A CA 1
ATOM 815 C C . GLN A 1 109 ? 12.787 3.536 -12.297 1.00 95.25 109 GLN A C 1
ATOM 817 O O . GLN A 1 109 ? 12.895 3.452 -11.079 1.00 95.25 109 GLN A O 1
ATOM 822 N N . TYR A 1 110 ? 11.622 3.347 -12.923 1.00 96.31 110 TYR A N 1
ATOM 823 C CA . TYR A 1 110 ? 10.388 3.032 -12.201 1.00 96.31 110 TYR A CA 1
ATOM 824 C C . TYR A 1 110 ? 10.510 1.746 -11.386 1.00 96.31 110 TYR A C 1
ATOM 826 O O . TYR A 1 110 ? 10.052 1.702 -10.252 1.00 96.31 110 TYR A O 1
ATOM 834 N N . ALA A 1 111 ? 11.155 0.708 -11.926 1.00 94.69 111 ALA A N 1
ATOM 835 C CA . ALA A 1 111 ? 11.399 -0.520 -11.177 1.00 94.69 111 ALA A CA 1
ATOM 836 C C . ALA A 1 111 ? 12.282 -0.275 -9.940 1.00 94.69 111 ALA A C 1
ATOM 838 O O . ALA A 1 111 ? 11.969 -0.793 -8.873 1.00 94.69 111 ALA A O 1
ATOM 839 N N . GLN A 1 112 ? 13.337 0.544 -10.053 1.00 93.88 112 GLN A N 1
ATOM 840 C CA . GLN A 1 112 ? 14.185 0.905 -8.907 1.00 93.88 112 GLN A CA 1
ATOM 841 C C . GLN A 1 112 ? 13.409 1.678 -7.836 1.00 93.88 112 GLN A C 1
ATOM 843 O O . GLN A 1 112 ? 13.513 1.354 -6.657 1.00 93.88 112 GLN A O 1
ATOM 848 N N . GLU A 1 113 ? 12.624 2.675 -8.244 1.00 95.25 113 GLU A N 1
ATOM 849 C CA . GLU A 1 113 ? 11.804 3.485 -7.337 1.00 95.25 113 GLU A CA 1
ATOM 850 C C . GLU A 1 113 ? 10.756 2.626 -6.617 1.00 95.25 113 GLU A C 1
ATOM 852 O O . GLU A 1 113 ? 10.619 2.715 -5.400 1.00 95.25 113 GLU A O 1
ATOM 857 N N . LEU A 1 114 ? 10.072 1.737 -7.344 1.00 95.56 114 LEU A N 1
ATOM 858 C CA . LEU A 1 114 ? 9.074 0.834 -6.767 1.00 95.56 114 LEU A CA 1
ATOM 859 C C . LEU A 1 114 ? 9.685 -0.171 -5.783 1.00 95.56 114 LEU A C 1
ATOM 861 O O . LEU A 1 114 ? 9.088 -0.427 -4.742 1.00 95.56 114 LEU A O 1
ATOM 865 N N . LEU A 1 115 ? 10.859 -0.735 -6.082 1.00 93.88 115 LEU A N 1
ATOM 866 C CA . LEU A 1 115 ? 11.554 -1.640 -5.157 1.00 93.88 115 LEU A CA 1
ATOM 867 C C . LEU A 1 115 ? 12.029 -0.909 -3.896 1.00 93.88 115 LEU A C 1
ATOM 869 O O . LEU A 1 115 ? 11.906 -1.442 -2.796 1.00 93.88 115 LEU A O 1
ATOM 873 N N . ALA A 1 116 ? 12.527 0.323 -4.037 1.00 93.44 116 ALA A N 1
ATOM 874 C CA . ALA A 1 116 ? 12.913 1.143 -2.893 1.00 93.44 116 ALA A CA 1
ATOM 875 C C . ALA A 1 116 ? 11.708 1.462 -1.991 1.00 93.44 116 ALA A C 1
ATOM 877 O O . ALA A 1 116 ? 11.805 1.322 -0.772 1.00 93.44 116 ALA A O 1
ATOM 878 N N . GLU A 1 117 ? 10.569 1.825 -2.586 1.00 94.12 117 GLU A N 1
ATOM 879 C CA . GLU A 1 117 ? 9.317 2.075 -1.863 1.00 94.12 117 GLU A CA 1
ATOM 880 C C . GLU A 1 117 ? 8.818 0.819 -1.140 1.00 94.12 117 GLU A C 1
ATOM 882 O O . GLU A 1 117 ? 8.461 0.870 0.035 1.00 94.12 117 GLU A O 1
ATOM 887 N N . LEU A 1 118 ? 8.849 -0.336 -1.809 1.00 92.25 118 LEU A N 1
ATOM 888 C CA . LEU A 1 118 ? 8.502 -1.618 -1.194 1.00 92.25 118 LEU A CA 1
ATOM 889 C C . LEU A 1 118 ? 9.409 -1.949 -0.005 1.00 92.25 118 LEU A C 1
ATOM 891 O O . LEU A 1 118 ? 8.914 -2.401 1.027 1.00 92.25 118 LEU A O 1
ATOM 895 N N . GLY A 1 119 ? 10.715 -1.700 -0.125 1.00 90.06 119 GLY A N 1
ATOM 896 C CA . GLY A 1 119 ? 11.664 -1.867 0.974 1.00 90.06 119 GLY A CA 1
ATOM 897 C C . GLY A 1 119 ? 11.362 -0.945 2.158 1.00 90.06 119 GLY A C 1
ATOM 898 O O . GLY A 1 119 ? 11.413 -1.385 3.307 1.00 90.06 119 GLY A O 1
ATOM 899 N N . TRP A 1 120 ? 10.994 0.310 1.889 1.00 92.88 120 TRP A N 1
ATOM 900 C CA . TRP A 1 120 ? 10.593 1.268 2.920 1.00 92.88 120 TRP A CA 1
ATOM 901 C C . TRP A 1 120 ? 9.302 0.841 3.635 1.00 92.88 120 TRP A C 1
ATOM 903 O O . TRP A 1 120 ? 9.291 0.751 4.862 1.00 92.88 120 TRP A O 1
ATOM 913 N N . LEU A 1 121 ? 8.258 0.474 2.886 1.00 91.06 121 LEU A N 1
ATOM 914 C CA . LEU A 1 121 ? 6.987 -0.007 3.441 1.00 91.06 121 LEU A CA 1
ATOM 915 C C . LEU A 1 121 ? 7.155 -1.294 4.260 1.00 91.06 121 LEU A C 1
ATOM 917 O O . LEU A 1 121 ? 6.516 -1.460 5.298 1.00 91.06 121 LEU A O 1
ATOM 921 N N . ALA A 1 122 ? 8.020 -2.211 3.820 1.00 88.50 122 ALA A N 1
ATOM 922 C CA . ALA A 1 122 ? 8.318 -3.430 4.567 1.00 88.50 122 ALA A CA 1
ATOM 923 C C . ALA A 1 122 ? 8.992 -3.125 5.916 1.00 88.50 122 ALA A C 1
ATOM 925 O O . ALA A 1 122 ? 8.660 -3.751 6.925 1.00 88.50 122 ALA A O 1
ATOM 926 N N . ALA A 1 123 ? 9.903 -2.147 5.949 1.00 89.31 123 ALA A N 1
ATOM 927 C CA . ALA A 1 123 ? 10.528 -1.690 7.186 1.00 89.31 123 ALA A CA 1
ATOM 928 C C . ALA A 1 123 ? 9.511 -1.011 8.120 1.00 89.31 123 ALA A C 1
ATOM 930 O O . ALA A 1 123 ? 9.445 -1.358 9.297 1.00 89.31 123 ALA A O 1
ATOM 931 N N . GLU A 1 124 ? 8.662 -0.122 7.597 1.00 91.94 124 GLU A N 1
ATOM 932 C CA . GLU A 1 124 ? 7.614 0.550 8.380 1.00 91.94 124 GLU A CA 1
ATOM 933 C C . GLU A 1 124 ? 6.607 -0.447 8.979 1.00 91.94 124 GLU A C 1
ATOM 935 O O . GLU A 1 124 ? 6.222 -0.335 10.149 1.00 91.94 124 GLU A O 1
ATOM 940 N N . LEU A 1 125 ? 6.209 -1.465 8.208 1.00 90.25 125 LEU A N 1
ATOM 941 C CA . LEU A 1 125 ? 5.341 -2.533 8.696 1.00 90.25 125 LEU A CA 1
ATOM 942 C C . LEU A 1 125 ? 6.010 -3.324 9.826 1.00 90.25 125 LEU A C 1
ATOM 944 O O . LEU A 1 125 ? 5.369 -3.583 10.845 1.00 90.25 125 LEU A O 1
ATOM 948 N N . SER A 1 126 ? 7.290 -3.673 9.670 1.00 88.50 126 SER A N 1
ATOM 949 C CA . SER A 1 126 ? 8.069 -4.362 10.705 1.00 88.50 126 SER A CA 1
ATOM 950 C C . SER A 1 126 ? 8.162 -3.533 11.992 1.00 88.50 126 SER A C 1
ATOM 952 O O . SER A 1 126 ? 7.947 -4.063 13.083 1.00 88.50 126 SER A O 1
ATOM 954 N N . ASP A 1 127 ? 8.431 -2.231 11.886 1.00 86.12 127 ASP A N 1
ATOM 955 C CA . ASP A 1 127 ? 8.499 -1.323 13.038 1.00 86.12 127 ASP A CA 1
ATOM 956 C C . ASP A 1 127 ? 7.139 -1.199 13.739 1.00 86.12 127 ASP A C 1
ATOM 958 O O . ASP A 1 127 ? 7.053 -1.239 14.969 1.00 86.12 127 ASP A O 1
ATOM 962 N N . THR A 1 128 ? 6.057 -1.115 12.962 1.00 88.69 128 THR A N 1
ATOM 963 C CA . THR A 1 128 ? 4.686 -1.069 13.487 1.00 88.69 128 THR A CA 1
ATOM 964 C C . THR A 1 128 ? 4.322 -2.364 14.211 1.00 88.69 128 THR A C 1
ATOM 966 O O . THR A 1 128 ? 3.740 -2.321 15.295 1.00 88.69 128 THR A O 1
ATOM 969 N N . GLN A 1 129 ? 4.696 -3.519 13.656 1.00 87.19 129 GLN A N 1
ATOM 970 C CA . GLN A 1 129 ? 4.498 -4.819 14.299 1.00 87.19 129 GLN A CA 1
ATOM 971 C C . GLN A 1 129 ? 5.288 -4.930 15.607 1.00 87.19 129 GLN A C 1
ATOM 973 O O . GLN A 1 129 ? 4.741 -5.390 16.607 1.00 87.19 129 GLN A O 1
ATOM 978 N N . ALA A 1 130 ? 6.536 -4.454 15.638 1.00 81.62 130 ALA A N 1
ATOM 979 C CA . ALA A 1 130 ? 7.344 -4.425 16.855 1.00 81.62 130 ALA A CA 1
ATOM 980 C C . ALA A 1 130 ? 6.750 -3.490 17.925 1.00 81.62 130 ALA A C 1
ATOM 982 O O . ALA A 1 130 ? 6.732 -3.826 19.113 1.00 81.62 130 ALA A O 1
ATOM 983 N N . LEU A 1 131 ? 6.228 -2.327 17.519 1.00 80.50 131 LEU A N 1
ATOM 984 C CA . LEU A 1 131 ? 5.543 -1.400 18.420 1.00 80.50 131 LEU A CA 1
ATOM 985 C C . LEU A 1 131 ? 4.255 -2.012 18.983 1.00 80.50 131 LEU A C 1
ATOM 987 O O . LEU A 1 131 ? 3.990 -1.880 20.180 1.00 80.50 131 LEU A O 1
ATOM 991 N N . LEU A 1 132 ? 3.468 -2.684 18.139 1.00 84.38 132 LEU A N 1
ATOM 992 C CA . LEU A 1 132 ? 2.247 -3.374 18.549 1.00 84.38 132 LEU A CA 1
ATOM 993 C C . LEU A 1 132 ? 2.560 -4.501 19.534 1.00 84.38 132 LEU A C 1
ATOM 995 O O . LEU A 1 132 ? 1.939 -4.539 20.589 1.00 84.38 132 LEU A O 1
ATOM 999 N N . ALA A 1 133 ? 3.556 -5.343 19.244 1.00 78.38 133 ALA A N 1
ATOM 1000 C CA . ALA A 1 133 ? 3.999 -6.401 20.153 1.00 78.38 133 ALA A CA 1
ATOM 1001 C C . ALA A 1 133 ? 4.373 -5.827 21.527 1.00 78.38 133 ALA A C 1
ATOM 1003 O O . ALA A 1 133 ? 3.818 -6.230 22.540 1.00 78.38 133 ALA A O 1
ATOM 1004 N N . LYS A 1 134 ? 5.187 -4.764 21.563 1.00 79.50 134 LYS A N 1
ATOM 1005 C CA . LYS A 1 134 ? 5.535 -4.086 22.821 1.00 79.50 134 LYS A CA 1
ATOM 1006 C C . LYS A 1 134 ? 4.321 -3.495 23.544 1.00 79.50 134 LYS A C 1
ATOM 1008 O O . LYS A 1 134 ? 4.295 -3.416 24.770 1.00 79.50 134 LYS A O 1
ATOM 1013 N N . THR A 1 135 ? 3.343 -2.997 22.795 1.00 80.81 135 THR A N 1
ATOM 1014 C CA . THR A 1 135 ? 2.103 -2.453 23.357 1.00 80.81 135 THR A CA 1
ATOM 1015 C C . THR A 1 135 ? 1.278 -3.566 23.999 1.00 80.81 135 THR A C 1
ATOM 1017 O O . THR A 1 135 ? 0.799 -3.378 25.113 1.00 80.81 135 THR A O 1
ATOM 1020 N N . VAL A 1 136 ? 1.183 -4.725 23.344 1.00 80.31 136 VAL A N 1
ATOM 1021 C CA . VAL A 1 136 ? 0.547 -5.933 23.884 1.00 80.31 136 VAL A CA 1
ATOM 1022 C C . VAL A 1 136 ? 1.263 -6.393 25.156 1.00 80.31 136 VAL A C 1
ATOM 1024 O O . VAL A 1 136 ? 0.609 -6.458 26.191 1.00 80.31 136 VAL A O 1
ATOM 1027 N N . ASP A 1 137 ? 2.591 -6.541 25.137 1.00 73.56 137 ASP A N 1
ATOM 1028 C CA . ASP A 1 137 ? 3.381 -6.935 26.318 1.00 73.56 137 ASP A CA 1
ATOM 1029 C C . ASP A 1 137 ? 3.155 -5.987 27.514 1.00 73.56 137 ASP A C 1
ATOM 1031 O O . ASP A 1 137 ? 3.036 -6.402 28.673 1.00 73.56 137 ASP A O 1
ATOM 1035 N N . ASN A 1 138 ? 3.088 -4.674 27.249 1.00 77.81 138 ASN A N 1
ATOM 1036 C CA . ASN A 1 138 ? 2.810 -3.676 28.281 1.00 77.81 138 ASN A CA 1
ATOM 1037 C C . ASN A 1 138 ? 1.394 -3.833 28.847 1.00 77.81 138 ASN A C 1
ATOM 1039 O O . ASN A 1 138 ? 1.212 -3.684 30.055 1.00 77.81 138 ASN A O 1
ATOM 1043 N N . TYR A 1 139 ? 0.398 -4.108 28.000 1.00 79.94 139 TYR A N 1
ATOM 1044 C CA . TYR A 1 139 ? -0.970 -4.340 28.454 1.00 79.94 139 TYR A CA 1
ATOM 1045 C C . TYR A 1 139 ? -1.080 -5.621 29.275 1.00 79.94 139 TYR A C 1
ATOM 1047 O O . TYR A 1 139 ? -1.663 -5.574 30.354 1.00 79.94 139 TYR A O 1
ATOM 1055 N N . GLU A 1 140 ? -0.468 -6.720 28.836 1.00 79.94 140 GLU A N 1
ATOM 1056 C CA . GLU A 1 140 ? -0.412 -7.971 29.599 1.00 79.94 140 GLU A CA 1
ATOM 1057 C C . GLU A 1 140 ? 0.221 -7.749 30.977 1.00 79.94 140 GLU A C 1
ATOM 1059 O O . GLU A 1 140 ? -0.348 -8.134 31.997 1.00 79.94 140 GLU A O 1
ATOM 1064 N N . THR A 1 141 ? 1.331 -7.006 31.029 1.00 81.69 141 THR A N 1
ATOM 1065 C CA . THR A 1 141 ? 2.008 -6.656 32.286 1.00 81.69 141 THR A CA 1
ATOM 1066 C C . THR A 1 141 ? 1.132 -5.801 33.206 1.00 81.69 141 THR A C 1
ATOM 1068 O O . THR A 1 141 ? 1.057 -6.062 34.407 1.00 81.69 141 THR A O 1
ATOM 1071 N N . VAL A 1 142 ? 0.482 -4.760 32.674 1.00 84.81 142 VAL A N 1
ATOM 1072 C CA . VAL A 1 142 ? -0.369 -3.849 33.463 1.00 84.81 142 VAL A CA 1
ATOM 1073 C C . VAL A 1 142 ? -1.621 -4.558 33.975 1.00 84.81 142 VAL A C 1
ATOM 1075 O O . VAL A 1 142 ? -2.071 -4.271 35.084 1.00 84.81 142 VAL A O 1
ATOM 1078 N N . LEU A 1 143 ? -2.171 -5.478 33.185 1.00 82.50 143 LEU A N 1
ATOM 1079 C CA . LEU A 1 143 ? -3.379 -6.230 33.518 1.00 82.50 143 LEU A CA 1
ATOM 1080 C C . LEU A 1 143 ? -3.084 -7.509 34.316 1.00 82.50 143 LEU A C 1
ATOM 1082 O O . LEU A 1 143 ? -4.017 -8.137 34.807 1.00 82.50 143 LEU A O 1
ATOM 1086 N N . GLY A 1 144 ? -1.808 -7.864 34.498 1.00 84.75 144 GLY A N 1
ATOM 1087 C CA . GLY A 1 144 ? -1.395 -9.059 35.233 1.00 84.75 144 GLY A CA 1
ATOM 1088 C C . GLY A 1 144 ? -1.786 -10.365 34.540 1.00 84.75 144 GLY A C 1
ATOM 1089 O O . GLY A 1 144 ? -1.979 -11.364 35.230 1.00 84.75 144 GLY A O 1
ATOM 1090 N N . LEU A 1 145 ? -1.921 -10.342 33.211 1.00 81.06 145 LEU A N 1
ATOM 1091 C CA . LEU A 1 145 ? -2.240 -11.519 32.405 1.00 81.06 145 LEU A CA 1
ATOM 1092 C C . LEU A 1 145 ? -1.024 -12.451 32.340 1.00 81.06 145 LEU A C 1
ATOM 1094 O O . LEU A 1 145 ? 0.117 -11.993 32.228 1.00 81.06 145 LEU A O 1
ATOM 1098 N N . ALA A 1 146 ? -1.257 -13.760 32.421 1.00 81.31 146 ALA A N 1
ATOM 1099 C CA . ALA A 1 146 ? -0.226 -14.744 32.114 1.00 81.31 146 ALA A CA 1
ATOM 1100 C C . ALA A 1 146 ? 0.071 -14.776 30.602 1.00 81.31 146 ALA A C 1
ATOM 1102 O O . ALA A 1 146 ? -0.765 -14.397 29.786 1.00 81.31 146 ALA A O 1
ATOM 1103 N N . ASP A 1 147 ? 1.258 -15.259 30.222 1.00 76.69 147 ASP A N 1
ATOM 1104 C CA . ASP A 1 147 ? 1.659 -15.390 28.814 1.00 76.69 147 ASP A CA 1
ATOM 1105 C C . ASP A 1 147 ? 0.642 -16.243 28.029 1.00 76.69 147 ASP A C 1
ATOM 1107 O O . ASP A 1 147 ? 0.372 -17.397 28.384 1.00 76.69 147 ASP A O 1
ATOM 1111 N N . GLY A 1 148 ? 0.043 -15.651 26.993 1.00 73.88 148 GLY A N 1
ATOM 1112 C CA . GLY A 1 148 ? -1.012 -16.266 26.182 1.00 73.88 148 GLY A CA 1
ATOM 1113 C C . GLY A 1 148 ? -2.409 -16.307 26.820 1.00 73.88 148 GLY A C 1
ATOM 1114 O O . GLY A 1 148 ? -3.312 -16.914 26.238 1.00 73.88 148 GLY A O 1
ATOM 1115 N N . GLU A 1 149 ? -2.619 -15.690 27.986 1.00 79.94 149 GLU A N 1
ATOM 1116 C CA . GLU A 1 149 ? -3.946 -15.560 28.590 1.00 79.94 149 GLU A CA 1
ATOM 1117 C C . GLU A 1 149 ? -4.783 -14.524 27.817 1.00 79.94 149 GLU A C 1
ATOM 1119 O O . GLU A 1 149 ? -4.356 -13.379 27.652 1.00 79.94 149 GLU A O 1
ATOM 1124 N N . PRO A 1 150 ? -5.980 -14.888 27.317 1.00 79.44 150 PRO A N 1
ATOM 1125 C CA . PRO A 1 150 ? -6.805 -13.952 26.573 1.00 79.44 150 PRO A CA 1
ATOM 1126 C C . PRO A 1 150 ? -7.295 -12.833 27.492 1.00 79.44 150 PRO A C 1
ATOM 1128 O O . PRO A 1 150 ? -7.866 -13.076 28.558 1.00 79.44 150 PRO A O 1
ATOM 1131 N N . LEU A 1 151 ? -7.143 -11.591 27.038 1.00 85.56 151 LEU A N 1
ATOM 1132 C CA . LEU A 1 151 ? -7.725 -10.441 27.714 1.00 85.56 151 LEU A CA 1
ATOM 1133 C C . LEU A 1 151 ? -9.252 -10.585 27.730 1.00 85.56 151 LEU A C 1
ATOM 1135 O O . LEU A 1 151 ? -9.890 -10.557 26.682 1.00 85.56 151 LEU A O 1
ATOM 1139 N N . THR A 1 152 ? -9.865 -10.690 28.906 1.00 88.94 152 THR A N 1
ATOM 1140 C CA . THR A 1 152 ? -11.329 -10.625 29.010 1.00 88.94 152 THR A CA 1
ATOM 1141 C C . THR A 1 152 ? -11.773 -9.166 28.987 1.00 88.94 152 THR A C 1
ATOM 1143 O O . THR A 1 152 ? -11.502 -8.416 29.923 1.00 88.94 152 THR A O 1
ATOM 1146 N N . VAL A 1 153 ? -12.474 -8.762 27.927 1.00 93.06 153 VAL A N 1
ATOM 1147 C CA . VAL A 1 153 ? -13.187 -7.479 27.873 1.00 93.06 153 VAL A CA 1
ATOM 1148 C C . VAL A 1 153 ? -14.660 -7.695 28.201 1.00 93.06 153 VAL A C 1
ATOM 1150 O O . VAL A 1 153 ? -15.207 -8.771 27.988 1.00 93.06 153 VAL A O 1
ATOM 1153 N N . TRP A 1 154 ? -15.332 -6.675 28.712 1.00 94.50 154 TRP A N 1
ATOM 1154 C CA . TRP A 1 154 ? -16.726 -6.747 29.135 1.00 94.50 154 TRP A CA 1
ATOM 1155 C C . TRP A 1 154 ? -17.596 -5.923 28.197 1.00 94.50 154 TRP A C 1
ATOM 1157 O O . TRP A 1 154 ? -17.394 -4.719 28.044 1.00 94.50 154 TRP A O 1
ATOM 1167 N N . ARG A 1 155 ? -18.560 -6.562 27.541 1.00 96.81 155 ARG A N 1
ATOM 1168 C CA . ARG A 1 155 ? -19.476 -5.910 26.604 1.00 96.81 155 ARG A CA 1
ATOM 1169 C C . ARG A 1 155 ? -20.781 -5.559 27.307 1.00 96.81 155 ARG A C 1
ATOM 1171 O O . ARG A 1 155 ? -21.466 -6.443 27.813 1.00 96.81 155 ARG A O 1
ATOM 1178 N N . ALA A 1 156 ? -21.118 -4.275 27.328 1.00 97.38 156 ALA A N 1
ATOM 1179 C CA . ALA A 1 156 ? -22.422 -3.787 27.762 1.00 97.38 156 ALA A CA 1
ATOM 1180 C C . ALA A 1 156 ? -23.437 -3.972 26.624 1.00 97.38 156 ALA A C 1
ATOM 1182 O O . ALA A 1 156 ? -23.153 -3.602 25.481 1.00 97.38 156 ALA A O 1
ATOM 1183 N N . GLU A 1 157 ? -24.610 -4.530 26.915 1.00 97.75 157 GLU A N 1
ATOM 1184 C CA . GLU A 1 157 ? -25.650 -4.839 25.928 1.00 97.75 157 GLU A CA 1
ATOM 1185 C C . GLU A 1 157 ? -27.046 -4.476 26.446 1.00 97.75 157 GLU A C 1
ATOM 1187 O O . GLU A 1 157 ? -27.320 -4.578 27.643 1.00 97.75 157 GLU A O 1
ATOM 1192 N N . VAL A 1 158 ? -27.948 -4.121 25.527 1.00 97.38 158 VAL A N 1
ATOM 1193 C CA . VAL A 1 158 ? -29.395 -4.033 25.768 1.00 97.38 158 VAL A CA 1
ATOM 1194 C C . VAL A 1 158 ? -30.125 -4.953 24.787 1.00 97.38 158 VAL A C 1
ATOM 1196 O O . VAL A 1 158 ? -30.151 -4.737 23.573 1.00 97.38 158 VAL A O 1
ATOM 1199 N N . GLY A 1 159 ? -30.686 -6.045 25.302 1.00 94.44 159 GLY A N 1
ATOM 1200 C CA . GLY A 1 159 ? -31.172 -7.143 24.470 1.00 94.44 159 GLY A CA 1
ATOM 1201 C C . GLY A 1 159 ? -30.031 -7.710 23.608 1.00 94.44 159 GLY A C 1
ATOM 1202 O O . GLY A 1 159 ? -28.995 -8.062 24.160 1.00 94.44 159 GLY A O 1
ATOM 1203 N N . PRO A 1 160 ? -30.183 -7.809 22.272 1.00 93.38 160 PRO A N 1
ATOM 1204 C CA . PRO A 1 160 ? -29.121 -8.266 21.372 1.00 93.38 160 PRO A CA 1
ATOM 1205 C C . PRO A 1 160 ? -28.184 -7.141 20.886 1.00 93.38 160 PRO A C 1
ATOM 1207 O O . PRO A 1 160 ? -27.353 -7.381 20.010 1.00 93.38 160 PRO A O 1
ATOM 1210 N N . ILE A 1 161 ? -28.361 -5.902 21.358 1.00 95.44 161 ILE A N 1
ATOM 1211 C CA . ILE A 1 161 ? -27.668 -4.728 20.816 1.00 95.44 161 ILE A CA 1
ATOM 1212 C C . ILE A 1 161 ? -26.462 -4.389 21.703 1.00 95.44 161 ILE A C 1
ATOM 1214 O O . ILE A 1 161 ? -26.660 -4.046 22.871 1.00 95.44 161 ILE A O 1
ATOM 1218 N N . PRO A 1 162 ? -25.224 -4.432 21.176 1.00 96.06 162 PRO A N 1
ATOM 1219 C CA . PRO A 1 162 ? -24.052 -3.995 21.921 1.00 96.06 162 PRO A CA 1
ATOM 1220 C C . PRO A 1 162 ? -24.036 -2.469 22.060 1.00 96.06 162 PRO A C 1
ATOM 1222 O O . PRO A 1 162 ? -24.193 -1.747 21.075 1.00 96.06 162 PRO A O 1
ATOM 1225 N N . LEU A 1 163 ? -23.818 -1.990 23.285 1.00 94.56 163 LEU A N 1
ATOM 1226 C CA . LEU A 1 163 ? -23.681 -0.569 23.609 1.00 94.56 163 LEU A CA 1
ATOM 1227 C C . LEU A 1 163 ? -22.217 -0.121 23.503 1.00 94.56 163 LEU A C 1
ATOM 1229 O O . LEU A 1 163 ? -21.918 0.850 22.813 1.00 94.56 163 LEU A O 1
ATOM 1233 N N . ALA A 1 164 ? -21.308 -0.827 24.186 1.00 95.38 164 ALA A N 1
ATOM 1234 C CA . ALA A 1 164 ? -19.865 -0.561 24.202 1.00 95.38 164 ALA A CA 1
ATOM 1235 C C . ALA A 1 164 ? -19.080 -1.729 24.841 1.00 95.38 164 ALA A C 1
ATOM 1237 O O . ALA A 1 164 ? -19.675 -2.658 25.393 1.00 95.38 164 ALA A O 1
ATOM 1238 N N . THR A 1 165 ? -17.747 -1.664 24.790 1.00 95.12 165 THR A N 1
ATOM 1239 C CA . THR A 1 165 ? -16.819 -2.643 25.387 1.00 95.12 165 THR A CA 1
ATOM 1240 C C . THR A 1 165 ? -15.890 -1.975 26.403 1.00 95.12 165 THR A C 1
ATOM 1242 O O . THR A 1 165 ? -15.448 -0.848 26.188 1.00 95.12 165 THR A O 1
ATOM 1245 N N . TYR A 1 166 ? -15.578 -2.686 27.486 1.00 92.50 166 TYR A N 1
ATOM 1246 C CA . TYR A 1 166 ? -14.868 -2.185 28.666 1.00 92.50 166 TYR A CA 1
ATOM 1247 C C . TYR A 1 166 ? -13.771 -3.141 29.118 1.00 92.50 166 TYR A C 1
ATOM 1249 O O . TYR A 1 166 ? -13.827 -4.336 28.839 1.00 92.50 166 TYR A O 1
ATOM 1257 N N . LEU A 1 167 ? -12.792 -2.627 29.863 1.00 89.25 167 LEU A N 1
ATOM 1258 C CA . LEU A 1 167 ? -11.754 -3.456 30.482 1.00 89.25 167 LEU A CA 1
ATOM 1259 C C . LEU A 1 167 ? -12.196 -4.034 31.834 1.00 89.25 167 LEU A C 1
ATOM 1261 O O . LEU A 1 167 ? -11.564 -4.957 32.337 1.00 89.25 167 LEU A O 1
ATOM 1265 N N . SER A 1 168 ? -13.286 -3.528 32.416 1.00 91.38 168 SER A N 1
ATOM 1266 C CA . SER A 1 168 ? -13.830 -4.014 33.683 1.00 91.38 168 SER A CA 1
ATOM 1267 C C . SER A 1 168 ? -15.343 -4.231 33.619 1.00 91.38 168 SER A C 1
ATOM 1269 O O . SER A 1 168 ? -16.070 -3.503 32.937 1.00 91.38 168 SER A O 1
ATOM 1271 N N . ALA A 1 169 ? -15.829 -5.221 34.373 1.00 94.06 169 ALA A N 1
ATOM 1272 C CA . ALA A 1 169 ? -17.262 -5.453 34.538 1.00 94.06 169 ALA A CA 1
ATOM 1273 C C . ALA A 1 169 ? -17.955 -4.239 35.178 1.00 94.06 169 ALA A C 1
ATOM 1275 O O . ALA A 1 169 ? -19.086 -3.922 34.829 1.00 94.06 169 ALA A O 1
ATOM 1276 N N . ASP A 1 170 ? -17.282 -3.543 36.095 1.00 95.19 170 ASP A N 1
ATOM 1277 C CA . ASP A 1 170 ? -17.834 -2.405 36.838 1.00 95.19 170 ASP A CA 1
ATOM 1278 C C . ASP A 1 170 ? -18.169 -1.224 35.928 1.00 95.19 170 ASP A C 1
ATOM 1280 O O . ASP A 1 170 ? -19.258 -0.661 36.035 1.00 95.19 170 ASP A O 1
ATOM 1284 N N . GLU A 1 171 ? -17.282 -0.887 34.993 1.00 95.69 171 GLU A N 1
ATOM 1285 C CA . GLU A 1 171 ? -17.532 0.173 34.011 1.00 95.69 171 GLU A CA 1
ATOM 1286 C C . GLU A 1 171 ? -18.654 -0.210 33.040 1.00 95.69 171 GLU A C 1
ATOM 1288 O O . GLU A 1 171 ? -19.515 0.616 32.733 1.00 95.69 171 GLU A O 1
ATOM 1293 N N . ALA A 1 172 ? -18.699 -1.474 32.605 1.00 96.00 172 ALA A N 1
ATOM 1294 C CA . ALA A 1 172 ? -19.785 -1.975 31.768 1.00 96.00 172 ALA A CA 1
ATOM 1295 C C . ALA A 1 172 ? -21.138 -1.922 32.502 1.00 96.00 172 ALA A C 1
ATOM 1297 O O . ALA A 1 172 ? -22.141 -1.494 31.927 1.00 96.00 172 ALA A O 1
ATOM 1298 N N . ARG A 1 173 ? -21.161 -2.292 33.791 1.00 97.12 173 ARG A N 1
ATOM 1299 C CA . ARG A 1 173 ? -22.347 -2.192 34.656 1.00 97.12 173 ARG A CA 1
ATOM 1300 C C . ARG A 1 173 ? -22.786 -0.745 34.843 1.00 97.12 173 ARG A C 1
ATOM 1302 O O . ARG A 1 173 ? -23.979 -0.466 34.746 1.00 97.12 173 ARG A O 1
ATOM 1309 N N . ALA A 1 174 ? -21.841 0.165 35.077 1.00 96.62 174 ALA A N 1
ATOM 1310 C CA . ALA A 1 174 ? -22.122 1.591 35.202 1.00 96.62 174 ALA A CA 1
ATOM 1311 C C . ALA A 1 174 ? -22.752 2.150 33.918 1.00 96.62 174 ALA A C 1
ATOM 1313 O O . ALA A 1 174 ? -23.780 2.813 33.998 1.00 96.62 174 ALA A O 1
ATOM 1314 N N . HIS A 1 175 ? -22.230 1.797 32.737 1.00 97.25 175 HIS A N 1
ATOM 1315 C CA . HIS A 1 175 ? -22.827 2.241 31.474 1.00 97.25 175 HIS A CA 1
ATOM 1316 C C . HIS A 1 175 ? -24.243 1.688 31.267 1.00 97.25 175 HIS A C 1
ATOM 1318 O O . HIS A 1 175 ? -25.144 2.442 30.905 1.00 97.25 175 HIS A O 1
ATOM 1324 N N . CYS A 1 176 ? -24.478 0.399 31.530 1.00 97.38 176 CYS A N 1
ATOM 1325 C CA . CYS A 1 176 ? -25.828 -0.167 31.457 1.00 97.38 176 CYS A CA 1
ATOM 1326 C C . CYS A 1 176 ? -26.802 0.533 32.418 1.00 97.38 176 CYS A C 1
ATOM 1328 O O . CYS A 1 176 ? -27.943 0.804 32.044 1.00 97.38 176 CYS A O 1
ATOM 1330 N N . ALA A 1 177 ? -26.353 0.854 33.636 1.00 96.44 177 ALA A N 1
ATOM 1331 C CA . ALA A 1 177 ? -27.150 1.595 34.606 1.00 96.44 177 ALA A CA 1
ATOM 1332 C C . ALA A 1 177 ? -27.456 3.018 34.117 1.00 96.44 177 ALA A C 1
ATOM 1334 O O . ALA A 1 177 ? -28.618 3.412 34.108 1.00 96.44 177 ALA A O 1
ATOM 1335 N N . ASP A 1 178 ? -26.453 3.760 33.644 1.00 96.62 178 ASP A N 1
ATOM 1336 C CA . ASP A 1 178 ? -26.625 5.115 33.110 1.00 96.62 178 ASP A CA 1
ATOM 1337 C C . ASP A 1 178 ? -27.583 5.136 31.911 1.00 96.62 178 ASP A C 1
ATOM 1339 O O . ASP A 1 178 ? -28.478 5.982 31.842 1.00 96.62 178 ASP A O 1
ATOM 1343 N N . HIS A 1 179 ? -27.450 4.169 30.998 1.00 96.88 179 HIS A N 1
ATOM 1344 C CA . HIS A 1 179 ? -28.337 4.023 29.845 1.00 96.88 179 HIS A CA 1
ATOM 1345 C C . HIS A 1 179 ? -29.778 3.713 30.281 1.00 96.88 179 HIS A C 1
ATOM 1347 O O . HIS A 1 179 ? -30.726 4.324 29.790 1.00 96.88 179 HIS A O 1
ATOM 1353 N N . HIS A 1 180 ? -29.965 2.819 31.256 1.00 95.31 180 HIS A N 1
ATOM 1354 C CA . HIS A 1 180 ? -31.286 2.535 31.817 1.00 95.31 180 HIS A CA 1
ATOM 1355 C C . HIS A 1 180 ? -31.907 3.766 32.485 1.00 95.31 180 HIS A C 1
ATOM 1357 O O . HIS A 1 180 ? -33.078 4.072 32.261 1.00 95.31 180 HIS A O 1
ATOM 1363 N N . LEU A 1 181 ? -31.131 4.493 33.289 1.00 94.31 181 LEU A N 1
ATOM 1364 C CA . LEU A 1 181 ? -31.591 5.693 33.987 1.00 94.31 181 LEU A CA 1
ATOM 1365 C C . LEU A 1 181 ? -31.972 6.813 33.008 1.00 94.31 181 LEU A C 1
ATOM 1367 O O . LEU A 1 181 ? -32.904 7.567 33.291 1.00 94.31 181 LEU A O 1
ATOM 1371 N N . ALA A 1 182 ? -31.295 6.911 31.862 1.00 95.19 182 ALA A N 1
ATOM 1372 C CA . ALA A 1 182 ? -31.638 7.862 30.808 1.00 95.19 182 ALA A CA 1
ATOM 1373 C C . ALA A 1 182 ? -33.000 7.556 30.156 1.00 95.19 182 ALA A C 1
ATOM 1375 O O . ALA A 1 182 ? -33.769 8.484 29.897 1.00 95.19 182 ALA A O 1
ATOM 1376 N N . ASP A 1 183 ? -33.315 6.276 29.940 1.00 94.31 183 ASP A N 1
ATOM 1377 C CA . ASP A 1 183 ? -34.552 5.843 29.279 1.00 94.31 183 ASP A CA 1
ATOM 1378 C C . ASP A 1 183 ? -35.764 5.795 30.226 1.00 94.31 183 ASP A C 1
ATOM 1380 O O . ASP A 1 183 ? -36.883 6.132 29.831 1.00 94.31 183 ASP A O 1
ATOM 1384 N N . TYR A 1 184 ? -35.553 5.370 31.477 1.00 92.44 184 TYR A N 1
ATOM 1385 C CA . TYR A 1 184 ? -36.629 5.037 32.421 1.00 92.44 184 TYR A CA 1
ATOM 1386 C C . TYR A 1 184 ? -36.682 5.943 33.664 1.00 92.44 184 TYR A C 1
ATOM 1388 O O . TYR A 1 184 ? -37.682 5.937 34.385 1.00 92.44 184 TYR A O 1
ATOM 1396 N N . GLY A 1 185 ? -35.656 6.767 33.899 1.00 91.06 185 GLY A N 1
ATOM 1397 C CA . GLY A 1 185 ? -35.556 7.668 35.050 1.00 91.06 185 GLY A CA 1
ATOM 1398 C C . GLY A 1 185 ? -34.980 7.019 36.324 1.00 91.06 185 GLY A C 1
ATOM 1399 O O . GLY A 1 185 ? -34.760 5.812 36.376 1.00 91.06 185 GLY A O 1
ATOM 1400 N N . PRO A 1 186 ? -34.728 7.811 37.389 1.00 88.50 186 PRO A N 1
ATOM 1401 C CA . PRO A 1 186 ? -33.969 7.387 38.575 1.00 88.50 186 PRO A CA 1
ATOM 1402 C C . PRO A 1 186 ? -34.780 6.663 39.659 1.00 88.50 186 PRO A C 1
ATOM 1404 O O . PRO A 1 186 ? -34.358 6.594 40.811 1.00 88.50 186 PRO A O 1
ATOM 1407 N N . THR A 1 187 ? -35.975 6.177 39.339 1.00 78.19 187 THR A N 1
ATOM 1408 C CA . THR A 1 187 ? -36.949 5.703 40.336 1.00 78.19 187 THR A CA 1
ATOM 1409 C C . THR A 1 187 ? -36.769 4.244 40.752 1.00 78.19 187 THR A C 1
ATOM 1411 O O . THR A 1 187 ? -37.448 3.797 41.677 1.00 78.19 187 THR A O 1
ATOM 1414 N N . ALA A 1 188 ? -35.872 3.502 40.105 1.00 82.44 188 ALA A N 1
ATOM 1415 C CA . ALA A 1 188 ? -35.586 2.112 40.433 1.00 82.44 188 ALA A CA 1
ATOM 1416 C C . ALA A 1 188 ? -34.208 1.966 41.087 1.00 82.44 188 ALA A C 1
ATOM 1418 O O . ALA A 1 188 ? -33.234 2.580 40.648 1.00 82.44 188 ALA A O 1
ATOM 1419 N N . SER A 1 189 ? -34.106 1.113 42.107 1.00 91.19 189 SER A N 1
ATOM 1420 C CA . SER A 1 189 ? -32.798 0.614 42.533 1.00 91.19 189 SER A CA 1
ATOM 1421 C C . SER A 1 189 ? -32.374 -0.521 41.609 1.00 91.19 189 SER A C 1
ATOM 1423 O O . SER A 1 189 ? -33.159 -1.434 41.353 1.00 91.19 189 SER A O 1
ATOM 1425 N N . LEU A 1 190 ? -31.139 -0.458 41.121 1.00 95.00 190 LEU A N 1
ATOM 1426 C CA . LEU A 1 190 ? -30.591 -1.430 40.182 1.00 95.00 190 LEU A CA 1
ATOM 1427 C C . LEU A 1 190 ? -29.705 -2.434 40.921 1.00 95.00 190 LEU A C 1
ATOM 1429 O O . LEU A 1 190 ? -28.853 -2.046 41.723 1.00 95.00 190 LEU A O 1
ATOM 1433 N N . SER A 1 191 ? -29.891 -3.716 40.633 1.00 94.69 191 SER A N 1
ATOM 1434 C CA . SER A 1 191 ? -29.067 -4.814 41.141 1.00 94.69 191 SER A CA 1
ATOM 1435 C C . SER A 1 191 ? -28.580 -5.696 39.993 1.00 94.69 191 SER A C 1
ATOM 1437 O O . SER A 1 191 ? -29.144 -5.693 38.900 1.00 94.69 191 SER A O 1
ATOM 1439 N N . TRP A 1 192 ? -27.508 -6.445 40.243 1.00 95.00 192 TRP A N 1
ATOM 1440 C CA . TRP A 1 192 ? -26.876 -7.330 39.267 1.00 95.00 192 TRP A CA 1
ATOM 1441 C C . TRP A 1 192 ? -26.727 -8.728 39.856 1.00 95.00 192 TRP A C 1
ATOM 1443 O O . TRP A 1 192 ? -26.380 -8.849 41.032 1.00 95.00 192 TRP A O 1
ATOM 1453 N N . TYR A 1 193 ? -26.925 -9.760 39.041 1.00 93.12 193 TYR A N 1
ATOM 1454 C CA . TYR A 1 193 ? -26.573 -11.136 39.390 1.00 93.12 193 TYR A CA 1
ATOM 1455 C C . TYR A 1 193 ? -25.917 -11.859 38.212 1.00 93.12 193 TYR A C 1
ATOM 1457 O O . TYR A 1 193 ? -26.056 -11.450 37.059 1.00 93.12 193 TYR A O 1
ATOM 1465 N N . GLU A 1 194 ? -25.205 -12.936 38.524 1.00 93.56 194 GLU A N 1
ATOM 1466 C CA . GLU A 1 194 ? -24.583 -13.848 37.562 1.00 93.56 194 GLU A CA 1
ATOM 1467 C C . GLU A 1 194 ? -25.636 -14.799 36.981 1.00 93.56 194 GLU A C 1
ATOM 1469 O O . GLU A 1 194 ? -26.363 -15.454 37.730 1.00 93.56 194 GLU A O 1
ATOM 1474 N N . GLU A 1 195 ? -25.755 -14.868 35.652 1.00 89.00 195 GLU A N 1
ATOM 1475 C CA . GLU A 1 195 ? -26.727 -15.761 35.000 1.00 89.00 195 GLU A CA 1
ATOM 1476 C C . GLU A 1 195 ? -26.428 -17.245 35.263 1.00 89.00 195 GLU A C 1
ATOM 1478 O O . GLU A 1 195 ? -27.344 -18.068 35.292 1.00 89.00 195 GLU A O 1
ATOM 1483 N N . GLU A 1 196 ? -25.160 -17.579 35.499 1.00 86.81 196 GLU A N 1
ATOM 1484 C CA . GLU A 1 196 ? -24.693 -18.911 35.868 1.00 86.81 196 GLU A CA 1
ATOM 1485 C C . GLU A 1 196 ? -23.670 -18.789 37.015 1.00 86.81 196 GLU A C 1
ATOM 1487 O O . GLU A 1 196 ? -22.946 -17.804 37.071 1.00 86.81 196 GLU A O 1
ATOM 1492 N N . PRO A 1 197 ? -23.569 -19.762 37.937 1.00 75.50 197 PRO A N 1
ATOM 1493 C CA . PRO A 1 197 ? -22.731 -19.667 39.142 1.00 75.50 197 PRO A CA 1
ATOM 1494 C C . PRO A 1 197 ? -21.207 -19.792 38.893 1.00 75.50 197 PRO A C 1
ATOM 1496 O O . PRO A 1 197 ? -20.483 -20.293 39.755 1.00 75.50 197 PRO A O 1
ATOM 1499 N N . ASP A 1 198 ? -20.717 -19.381 37.722 1.00 72.25 198 ASP A N 1
ATOM 1500 C CA . ASP A 1 198 ? -19.299 -19.370 37.352 1.00 72.25 198 ASP A CA 1
ATOM 1501 C C . ASP A 1 198 ? -18.793 -17.929 37.141 1.00 72.25 198 ASP A C 1
ATOM 1503 O O . ASP A 1 198 ? -19.519 -17.028 36.722 1.00 72.25 198 ASP A O 1
ATOM 1507 N N . THR A 1 199 ? -17.512 -17.723 37.430 1.00 62.09 199 THR A N 1
ATOM 1508 C CA . THR A 1 199 ? -16.823 -16.426 37.542 1.00 62.09 199 THR A CA 1
ATOM 1509 C C . THR A 1 199 ? -16.634 -15.661 36.224 1.00 62.09 199 THR A C 1
ATOM 1511 O O . THR A 1 199 ? -16.205 -14.509 36.243 1.00 62.09 199 THR A O 1
ATOM 1514 N N . LEU A 1 200 ? -16.979 -16.261 35.080 1.00 74.31 200 LEU A N 1
ATOM 1515 C CA . LEU A 1 200 ? -16.901 -15.654 33.742 1.00 74.31 200 LEU A CA 1
ATOM 1516 C C . LEU A 1 200 ? -18.244 -15.726 33.005 1.00 74.31 200 LEU A C 1
ATOM 1518 O O . LEU A 1 200 ? -18.308 -15.992 31.805 1.00 74.31 200 LEU A O 1
ATOM 1522 N N . THR A 1 201 ? -19.334 -15.507 33.731 1.00 86.00 201 THR A N 1
ATOM 1523 C CA . THR A 1 201 ? -20.689 -15.566 33.179 1.00 86.00 201 THR A CA 1
ATOM 1524 C C . THR A 1 201 ? -21.237 -14.169 32.919 1.00 86.00 201 THR A C 1
ATOM 1526 O O . THR A 1 201 ? -20.728 -13.160 33.414 1.00 86.00 201 THR A O 1
ATOM 1529 N N . ALA A 1 202 ? -22.260 -14.088 32.070 1.00 90.06 202 ALA A N 1
ATOM 1530 C CA . ALA A 1 202 ? -22.934 -12.824 31.826 1.00 90.06 202 ALA A CA 1
ATOM 1531 C C . ALA A 1 202 ? -23.624 -12.339 33.111 1.00 90.06 202 ALA A C 1
ATOM 1533 O O . ALA A 1 202 ? -24.281 -13.112 33.809 1.00 90.06 202 ALA A O 1
ATOM 1534 N N . LEU A 1 203 ? -23.508 -11.044 33.395 1.00 93.25 203 LEU A N 1
ATOM 1535 C CA . LEU A 1 203 ? -24.227 -10.391 34.482 1.00 93.25 203 LEU A CA 1
ATOM 1536 C C . LEU A 1 203 ? -25.520 -9.791 33.933 1.00 93.25 203 LEU A C 1
ATOM 1538 O O . LEU A 1 203 ? -25.482 -9.050 32.945 1.00 93.25 203 LEU A O 1
ATOM 1542 N N . ARG A 1 204 ? -26.655 -10.060 34.582 1.00 95.94 204 ARG A N 1
ATOM 1543 C CA . ARG A 1 204 ? -27.961 -9.492 34.215 1.00 95.94 204 ARG A CA 1
ATOM 1544 C C . ARG A 1 204 ? -28.392 -8.429 35.215 1.00 95.94 204 ARG A C 1
ATOM 1546 O O . ARG A 1 204 ? -28.262 -8.616 36.425 1.00 95.94 204 ARG A O 1
ATOM 1553 N N . MET A 1 205 ? -28.906 -7.311 34.703 1.00 96.50 205 MET A N 1
ATOM 1554 C CA . MET A 1 205 ? -29.409 -6.214 35.529 1.00 96.50 205 MET A CA 1
ATOM 1555 C C . MET A 1 205 ? -30.899 -6.367 35.819 1.00 96.50 205 MET A C 1
ATOM 1557 O O . MET A 1 205 ? -31.695 -6.660 34.924 1.00 96.50 205 MET A O 1
ATOM 1561 N N . HIS A 1 206 ? -31.281 -6.103 37.062 1.00 93.94 206 HIS A N 1
ATOM 1562 C CA . HIS A 1 206 ? -32.658 -6.098 37.538 1.00 93.94 206 HIS A CA 1
ATOM 1563 C C . HIS A 1 206 ? -32.988 -4.741 38.147 1.00 93.94 206 HIS A C 1
ATOM 1565 O O . HIS A 1 206 ? -32.134 -4.095 38.758 1.00 93.94 206 HIS A O 1
ATOM 1571 N N . ALA A 1 207 ? -34.228 -4.305 37.957 1.00 92.62 207 ALA A N 1
ATOM 1572 C CA . ALA A 1 207 ? -34.745 -3.064 38.506 1.00 92.62 207 ALA A CA 1
ATOM 1573 C C . ALA A 1 207 ? -35.775 -3.385 39.591 1.00 92.62 207 ALA A C 1
ATOM 1575 O O . ALA A 1 207 ? -36.727 -4.127 39.354 1.00 92.62 207 ALA A O 1
ATOM 1576 N N . VAL A 1 208 ? -35.605 -2.806 40.776 1.00 88.94 208 VAL A N 1
ATOM 1577 C CA . VAL A 1 208 ? -36.581 -2.895 41.867 1.00 88.94 208 VAL A CA 1
ATOM 1578 C C . VAL A 1 208 ? -37.301 -1.558 41.962 1.00 88.94 208 VAL A C 1
ATOM 1580 O O . VAL A 1 208 ? -36.678 -0.516 42.187 1.00 88.94 208 VAL A O 1
ATOM 1583 N N . GLY A 1 209 ? -38.612 -1.573 41.718 1.00 82.56 209 GLY A N 1
ATOM 1584 C CA . GLY A 1 209 ? -39.433 -0.365 41.743 1.00 82.56 209 GLY A CA 1
ATOM 1585 C C . GLY A 1 209 ? -39.660 0.148 43.166 1.00 82.56 209 GLY A C 1
ATOM 1586 O O . GLY A 1 209 ? -39.929 -0.633 44.072 1.00 82.56 209 GLY A O 1
ATOM 1587 N N . GLN A 1 210 ? -39.618 1.469 43.363 1.00 73.00 210 GLN A N 1
ATOM 1588 C CA . GLN A 1 210 ? -40.032 2.098 44.621 1.00 73.00 210 GLN A CA 1
ATOM 1589 C C . GLN A 1 210 ? -41.568 2.155 44.712 1.00 73.00 210 GLN A C 1
ATOM 1591 O O . GLN A 1 210 ? -42.192 3.134 44.300 1.00 73.00 210 GLN A O 1
ATOM 1596 N N . GLY A 1 211 ? -42.202 1.095 45.218 1.00 75.62 211 GLY A N 1
ATOM 1597 C CA . GLY A 1 211 ? -43.654 1.030 45.393 1.00 75.62 211 GLY A CA 1
ATOM 1598 C C . GLY A 1 211 ? -44.099 -0.121 46.292 1.00 75.62 211 GLY A C 1
ATOM 1599 O O . GLY A 1 211 ? -43.347 -1.055 46.540 1.00 75.62 211 GLY A O 1
ATOM 1600 N N . GLU A 1 212 ? -45.335 -0.046 46.790 1.00 52.06 212 GLU A N 1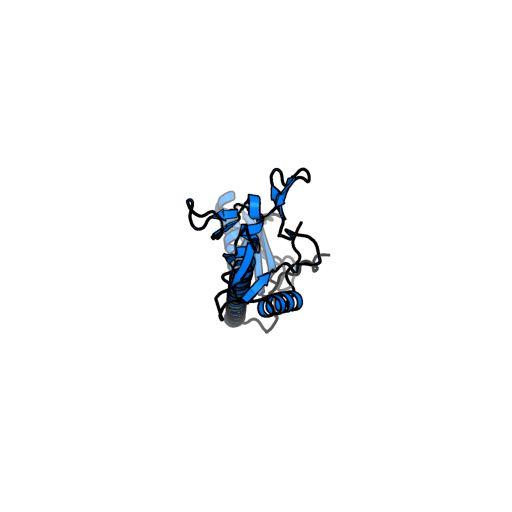
ATOM 1601 C CA . GLU A 1 212 ? -45.943 -1.059 47.662 1.00 52.06 212 GLU A CA 1
ATOM 1602 C C . GLU A 1 212 ? -46.148 -2.361 46.862 1.00 52.06 212 GLU A C 1
ATOM 1604 O O . GLU A 1 212 ? -47.166 -2.555 46.197 1.00 52.06 212 GLU A O 1
ATOM 1609 N N . GLY A 1 213 ? -45.114 -3.209 46.841 1.00 66.88 213 GLY A N 1
ATOM 1610 C CA . GLY A 1 213 ? -45.100 -4.448 46.069 1.00 66.88 213 GLY A CA 1
ATOM 1611 C C . GLY A 1 213 ? -43.737 -5.001 45.644 1.00 66.88 213 GLY A C 1
ATOM 1612 O O . GLY A 1 213 ? -43.785 -6.053 45.019 1.00 66.88 213 GLY A O 1
ATOM 1613 N N . ASP A 1 214 ? -42.596 -4.342 45.936 1.00 70.25 214 ASP A N 1
ATOM 1614 C CA . ASP A 1 214 ? -41.188 -4.797 45.755 1.00 70.25 214 ASP A CA 1
ATOM 1615 C C . ASP A 1 214 ? -40.971 -5.886 44.685 1.00 70.25 214 ASP A C 1
ATOM 1617 O O . ASP A 1 214 ? -40.329 -6.912 44.912 1.00 70.25 214 ASP A O 1
ATOM 1621 N N . ALA A 1 215 ? -41.553 -5.693 43.502 1.00 81.50 215 ALA A N 1
ATOM 1622 C CA . ALA A 1 215 ? -41.465 -6.673 42.437 1.00 81.50 215 ALA A CA 1
ATOM 1623 C C . ALA A 1 215 ? -40.155 -6.429 41.692 1.00 81.50 215 ALA A C 1
ATOM 1625 O O . ALA A 1 215 ? -39.962 -5.366 41.096 1.00 81.50 215 ALA A O 1
ATOM 1626 N N . GLU A 1 216 ? -39.256 -7.410 41.734 1.00 86.44 216 GLU A N 1
ATOM 1627 C CA . GLU A 1 216 ? -38.062 -7.421 40.896 1.00 86.44 216 GLU A CA 1
ATOM 1628 C C . GLU A 1 216 ? -38.485 -7.534 39.428 1.00 86.44 216 GLU A C 1
ATOM 1630 O O . GLU A 1 216 ? -39.109 -8.514 39.012 1.00 86.44 216 GLU A O 1
ATOM 1635 N N . LEU A 1 217 ? -38.161 -6.513 38.637 1.00 90.31 217 LEU A N 1
ATOM 1636 C CA . LEU A 1 217 ? -38.387 -6.496 37.200 1.00 90.31 217 LEU A CA 1
ATOM 1637 C C . LEU A 1 217 ? -37.082 -6.841 36.491 1.00 90.31 217 LEU A C 1
ATOM 1639 O O . LEU A 1 217 ? -36.062 -6.164 36.637 1.00 90.31 217 LEU A O 1
ATOM 1643 N N . GLU A 1 218 ? -37.133 -7.903 35.699 1.00 90.88 218 GLU A N 1
ATOM 1644 C CA . GLU A 1 218 ? -36.050 -8.267 34.802 1.00 90.88 218 GLU A CA 1
ATOM 1645 C C . GLU A 1 218 ? -35.885 -7.206 33.711 1.00 90.88 218 GLU A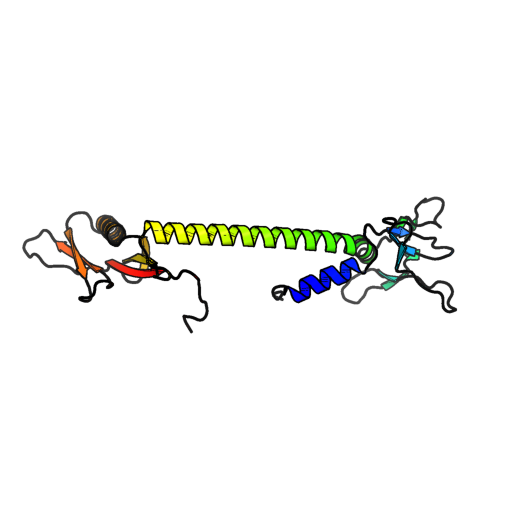 C 1
ATOM 1647 O O . GLU A 1 218 ? -36.858 -6.792 33.074 1.00 90.88 218 GLU A O 1
ATOM 1652 N N . THR A 1 219 ? -34.650 -6.746 33.506 1.00 94.81 219 THR A N 1
ATOM 1653 C CA . THR A 1 219 ? -34.334 -5.795 32.437 1.00 94.81 219 THR A CA 1
ATOM 1654 C C . THR A 1 219 ? -33.677 -6.507 31.256 1.00 94.81 219 THR A C 1
ATOM 1656 O O . THR A 1 219 ? -33.194 -7.630 31.368 1.00 94.81 219 THR A O 1
ATOM 1659 N N . ALA A 1 220 ? -33.618 -5.832 30.107 1.00 96.25 220 ALA A N 1
ATOM 1660 C CA . ALA A 1 220 ? -32.901 -6.337 28.940 1.00 96.25 220 ALA A CA 1
ATOM 1661 C C . ALA A 1 220 ? -31.375 -6.116 29.011 1.00 96.25 220 ALA A C 1
ATOM 1663 O O . ALA A 1 220 ? -30.676 -6.502 28.076 1.00 96.25 220 ALA A O 1
ATOM 1664 N N . TYR A 1 221 ? -30.853 -5.468 30.059 1.00 97.19 221 TYR A N 1
ATOM 1665 C CA . TYR A 1 221 ? -29.443 -5.086 30.125 1.00 97.19 221 TYR A CA 1
ATOM 1666 C C . TYR A 1 221 ? -28.566 -6.227 30.629 1.00 97.19 221 TYR A C 1
ATOM 1668 O O . TYR A 1 221 ? -28.859 -6.858 31.651 1.00 97.19 221 TYR A O 1
ATOM 1676 N N . ARG A 1 222 ? -27.462 -6.457 29.916 1.00 97.38 222 ARG A N 1
ATOM 1677 C CA . ARG A 1 222 ? -26.483 -7.504 30.218 1.00 97.38 222 ARG A CA 1
ATOM 1678 C C . ARG A 1 222 ? -25.066 -6.952 30.128 1.00 97.38 222 ARG A C 1
ATOM 1680 O O . ARG A 1 222 ? -24.792 -6.024 29.370 1.00 97.38 222 ARG A O 1
ATOM 1687 N N . VAL A 1 223 ? -24.168 -7.541 30.906 1.00 96.88 223 VAL A N 1
ATOM 1688 C CA . VAL A 1 223 ? -22.721 -7.331 30.820 1.00 96.88 223 VAL A CA 1
ATOM 1689 C C . VAL A 1 223 ? -22.091 -8.688 30.542 1.00 96.88 223 VAL A C 1
ATOM 1691 O O . VAL A 1 223 ? -22.135 -9.580 31.384 1.00 96.88 223 VAL A O 1
ATOM 1694 N N . VAL A 1 224 ? -21.573 -8.864 29.329 1.00 95.94 224 VAL A N 1
ATOM 1695 C CA . VAL A 1 224 ? -21.116 -10.156 28.807 1.00 95.94 224 VAL A CA 1
ATOM 1696 C C . VAL A 1 224 ? -19.587 -10.167 28.739 1.00 95.94 224 VAL A C 1
ATOM 1698 O O . VAL A 1 224 ? -19.022 -9.280 28.093 1.00 95.94 224 VAL A O 1
ATOM 1701 N N . PRO A 1 225 ? -18.894 -11.134 29.366 1.00 94.69 225 PRO A N 1
ATOM 1702 C CA . PRO A 1 225 ? -17.458 -11.290 29.181 1.00 94.69 225 PRO A CA 1
ATOM 1703 C C . PRO A 1 225 ? -17.173 -11.797 27.763 1.00 94.69 225 PRO A C 1
ATOM 1705 O O . PRO A 1 225 ? -17.801 -12.736 27.273 1.00 94.69 225 PRO A O 1
ATOM 1708 N N . VAL A 1 226 ? -16.228 -11.155 27.087 1.00 92.94 226 VAL A N 1
ATOM 1709 C CA . VAL A 1 226 ? -15.797 -11.474 25.728 1.00 92.94 226 VAL A CA 1
ATOM 1710 C C . VAL A 1 226 ? -14.280 -11.665 25.754 1.00 92.94 226 VAL A C 1
ATOM 1712 O O . VAL A 1 226 ? -13.560 -10.710 26.050 1.00 92.94 226 VAL A O 1
ATOM 1715 N N . PRO A 1 227 ? -13.763 -12.864 25.441 1.00 89.06 227 PRO A N 1
ATOM 1716 C CA . PRO A 1 227 ? -12.327 -13.057 25.304 1.00 89.06 227 PRO A CA 1
ATOM 1717 C C . PRO A 1 227 ? -11.837 -12.300 24.063 1.00 89.06 227 PRO A C 1
ATOM 1719 O O . PRO A 1 227 ? -12.241 -12.589 22.936 1.00 89.06 227 PRO A O 1
ATOM 1722 N N . ALA A 1 228 ? -10.975 -11.311 24.267 1.00 84.88 228 ALA A N 1
ATOM 1723 C CA . ALA A 1 228 ? -10.264 -10.626 23.204 1.00 84.88 228 ALA A CA 1
ATOM 1724 C C . ALA A 1 228 ? -9.049 -11.469 22.807 1.00 84.88 228 ALA A C 1
ATOM 1726 O O . ALA A 1 228 ? -8.120 -11.671 23.590 1.00 84.88 228 ALA A O 1
ATOM 1727 N N . LEU A 1 229 ? -9.077 -11.986 21.579 1.00 78.06 229 LEU A N 1
ATOM 1728 C CA . LEU A 1 229 ? -7.958 -12.733 21.021 1.00 78.06 229 LEU A CA 1
ATOM 1729 C C . LEU A 1 229 ? -6.825 -11.774 20.621 1.00 78.06 229 LEU A C 1
ATOM 1731 O O . LEU A 1 229 ? -7.104 -10.691 20.098 1.00 78.06 229 LEU A O 1
ATOM 1735 N N . PRO A 1 230 ? -5.553 -12.177 20.789 1.00 69.38 230 PRO A N 1
ATOM 1736 C CA . PRO A 1 230 ? -4.402 -11.355 20.410 1.00 69.38 230 PRO A CA 1
ATOM 1737 C C . PRO A 1 230 ? -4.288 -11.160 18.889 1.00 69.38 230 PRO A C 1
ATOM 1739 O O . PRO A 1 230 ? -3.652 -10.214 18.427 1.00 69.38 230 PRO A O 1
ATOM 1742 N N . ALA A 1 231 ? -4.913 -12.040 18.100 1.00 70.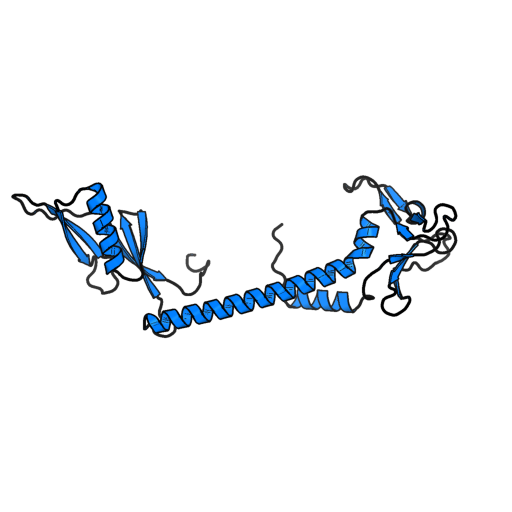06 231 ALA A N 1
ATOM 1743 C CA . ALA A 1 231 ? -4.967 -11.953 16.648 1.00 70.06 231 ALA A CA 1
ATOM 1744 C C . ALA A 1 231 ? -6.338 -12.393 16.118 1.00 70.06 231 ALA A C 1
ATOM 1746 O O . ALA A 1 231 ? -6.982 -13.287 16.667 1.00 70.06 231 ALA A O 1
ATOM 1747 N N . TYR A 1 232 ? -6.768 -11.770 15.021 1.00 70.75 232 TYR A N 1
ATOM 1748 C CA . TYR A 1 232 ? -7.958 -12.180 14.282 1.00 70.75 232 TYR A CA 1
ATOM 1749 C C . TYR A 1 232 ? -7.673 -13.459 13.480 1.00 70.75 232 TYR A C 1
ATOM 1751 O O . TYR A 1 232 ? -6.794 -13.455 12.617 1.00 70.75 232 TYR A O 1
ATOM 1759 N N . ASP A 1 233 ? -8.437 -14.525 13.731 1.00 78.00 233 ASP A N 1
ATOM 1760 C CA . ASP A 1 233 ? -8.427 -15.750 12.927 1.00 78.00 233 ASP A CA 1
ATOM 1761 C C . ASP A 1 233 ? -9.719 -15.851 12.090 1.00 78.00 233 ASP A C 1
ATOM 1763 O O . ASP A 1 233 ? -10.777 -16.194 12.621 1.00 78.00 233 ASP A O 1
ATOM 1767 N N . PRO A 1 234 ? -9.669 -15.592 10.770 1.00 73.44 234 PRO A N 1
ATOM 1768 C CA . PRO A 1 234 ? -10.843 -15.680 9.903 1.00 73.44 234 PRO A CA 1
ATOM 1769 C C . PRO A 1 234 ? -11.361 -17.112 9.686 1.00 73.44 234 PRO A C 1
ATOM 1771 O O . PRO A 1 234 ? -12.389 -17.282 9.025 1.00 73.44 234 PRO A O 1
ATOM 1774 N N . GLN A 1 235 ? -10.641 -18.146 10.136 1.00 83.94 235 GLN A N 1
ATOM 1775 C CA . GLN A 1 235 ? -11.083 -19.542 10.063 1.00 83.94 235 GLN A CA 1
ATOM 1776 C C . GLN A 1 235 ? -11.727 -20.039 11.362 1.00 83.94 235 GLN A C 1
ATOM 1778 O O . GLN A 1 235 ? -12.354 -21.092 11.324 1.00 83.94 235 GLN A O 1
ATOM 1783 N N . ALA A 1 236 ? -11.619 -19.301 12.472 1.00 74.12 236 ALA A N 1
ATOM 1784 C CA . ALA A 1 236 ? -12.133 -19.742 13.771 1.00 74.12 236 ALA A CA 1
ATOM 1785 C C . ALA A 1 236 ? -13.668 -19.893 13.813 1.00 74.12 236 ALA A C 1
ATOM 1787 O O . ALA A 1 236 ? -14.177 -20.700 14.585 1.00 74.12 236 ALA A O 1
ATOM 1788 N N . ASP A 1 237 ? -14.391 -19.168 12.952 1.00 59.34 237 ASP A N 1
ATOM 1789 C CA . ASP A 1 237 ? -15.862 -19.173 12.881 1.00 59.34 237 ASP A CA 1
ATOM 1790 C C . ASP A 1 237 ? -16.444 -20.139 11.819 1.00 59.34 237 ASP A C 1
ATOM 1792 O O . ASP A 1 237 ? -17.640 -20.073 11.516 1.00 59.34 237 ASP A O 1
ATOM 1796 N N . ARG A 1 238 ? -15.621 -20.994 11.191 1.00 50.75 238 ARG A N 1
ATOM 1797 C CA . ARG A 1 238 ? -16.059 -21.964 10.163 1.00 50.75 238 ARG A CA 1
ATOM 1798 C C . ARG A 1 238 ? -16.275 -23.362 10.724 1.00 50.75 238 ARG A C 1
ATOM 1800 O O . ARG A 1 238 ? -17.259 -23.994 10.273 1.00 50.75 238 ARG A O 1
#

Radius of gyration: 35.68 Å; chains: 1; bounding box: 76×44×92 Å

Sequence (238 aa):
MTAEPMTPERHAEIEAALAAIPAPPWQWIGDCRRDGPVLATTHSGWVYVMGFDRLGMQGAQPSFPVGKMDGGGLITPAAELAVARDPDAPGPIRDIDNPVARWLRHSGQYAQELLAELGWLAAELSDTQALLAKTVDNYETVLGLADGEPLTVWRAEVGPIPLATYLSADEARAHCADHHLADYGPTASLSWYEEEPDTLTALRMHAVGQGEGDAELETAYRVVPVPALPAYDPQADR

Secondary structure (DSSP, 8-state):
-PPPPPPHHHHHHHHHHHHTSPPSPEEEEEETTTTEEEEEE-BTBSEEEE----SS-TT---EEEES-SSS--EEEETTTSEEEEETTEEEEEEEES-HHHHHHHHHHHHHHHHHHHHHHHHHHHHHHHHHHHHHHHHHHHHHTPPTTPPEEEEEEEETTEEEEEESSHHHHHHHHHHHHHHHH-TTEEEEEEESSSSTTSPEEEEEEESSTT-PEEEEEEEEEEEEE-SS--TTTT-

Organism: NCBI:txid258050